Protein AF-A0A934NPE4-F1 (afdb_monomer_lite)

Radius of gyration: 47.54 Å; chains: 1; bounding box: 108×68×129 Å

Structure (mmCIF, N/CA/C/O backbone):
data_AF-A0A934NPE4-F1
#
_entry.id   AF-A0A934NPE4-F1
#
loop_
_atom_site.group_PDB
_atom_site.id
_atom_site.type_symbol
_atom_site.label_atom_id
_atom_site.label_alt_id
_atom_site.label_comp_id
_atom_site.label_asym_id
_atom_site.label_entity_id
_atom_site.label_seq_id
_atom_site.pdbx_PDB_ins_code
_atom_site.Cartn_x
_atom_site.Cartn_y
_atom_site.Cartn_z
_atom_site.occupancy
_atom_site.B_iso_or_equiv
_atom_site.auth_seq_id
_atom_site.auth_comp_id
_atom_site.auth_asym_id
_atom_site.auth_atom_id
_atom_site.pdbx_PDB_model_num
ATOM 1 N N . MET A 1 1 ? -43.315 -27.763 61.625 1.00 60.66 1 MET A N 1
ATOM 2 C CA . MET A 1 1 ? -43.037 -28.531 60.391 1.00 60.66 1 MET A CA 1
ATOM 3 C C . MET A 1 1 ? -44.261 -29.367 60.070 1.00 60.66 1 MET A C 1
ATOM 5 O O . MET A 1 1 ? -44.720 -30.082 60.951 1.00 60.66 1 MET A O 1
ATOM 9 N N . GLY A 1 2 ? -44.844 -29.206 58.880 1.00 76.69 2 GLY A N 1
ATOM 10 C CA . GLY A 1 2 ? -46.052 -29.936 58.488 1.00 76.69 2 GLY A CA 1
ATOM 11 C C . GLY A 1 2 ? -45.744 -31.396 58.151 1.00 76.69 2 GLY A C 1
ATOM 12 O O . GLY A 1 2 ? -44.702 -31.690 57.578 1.00 76.69 2 GLY A O 1
ATOM 13 N N . LEU A 1 3 ? -46.659 -32.312 58.472 1.00 72.25 3 LEU A N 1
ATOM 14 C CA . LEU A 1 3 ? -46.540 -33.753 58.196 1.00 72.25 3 LEU A CA 1
ATOM 15 C C . LEU A 1 3 ? -46.246 -34.065 56.708 1.00 72.25 3 LEU A C 1
ATOM 17 O O . LEU A 1 3 ? -45.558 -35.033 56.394 1.00 72.25 3 LEU A O 1
ATOM 21 N N . PHE A 1 4 ? -46.705 -33.200 55.798 1.00 72.19 4 PHE A N 1
ATOM 22 C CA . PHE A 1 4 ? -46.468 -33.292 54.354 1.00 72.19 4 PHE A CA 1
ATOM 23 C C . PHE A 1 4 ? -45.002 -33.064 53.931 1.00 72.19 4 PHE A C 1
ATOM 25 O O . PHE A 1 4 ? -44.570 -33.651 52.938 1.00 72.19 4 PHE A O 1
ATOM 32 N N . ASP A 1 5 ? -44.215 -32.281 54.681 1.00 73.62 5 ASP A N 1
ATOM 33 C CA . ASP A 1 5 ? -42.782 -32.079 54.392 1.00 73.62 5 ASP A CA 1
ATOM 34 C C . ASP A 1 5 ? -41.980 -33.359 54.646 1.00 73.62 5 ASP A C 1
ATOM 36 O O . ASP A 1 5 ? -41.077 -33.686 53.883 1.00 73.62 5 ASP A O 1
ATOM 40 N N . VAL A 1 6 ? -42.335 -34.121 55.685 1.00 79.56 6 VAL A N 1
ATOM 41 C CA . VAL A 1 6 ? -41.638 -35.366 56.046 1.00 79.56 6 VAL A CA 1
ATOM 42 C C . VAL A 1 6 ? -41.907 -36.464 55.014 1.00 79.56 6 VAL A C 1
ATOM 44 O O . VAL A 1 6 ? -41.001 -37.210 54.653 1.00 79.56 6 VAL A O 1
ATOM 47 N N . ILE A 1 7 ? -43.135 -36.534 54.493 1.00 84.25 7 ILE A N 1
ATOM 48 C CA . ILE A 1 7 ? -43.546 -37.539 53.499 1.00 84.25 7 ILE A CA 1
ATOM 49 C C . ILE A 1 7 ? -42.929 -37.257 52.120 1.00 84.25 7 ILE A C 1
ATOM 51 O O . ILE A 1 7 ? -42.562 -38.185 51.403 1.00 84.25 7 ILE A O 1
ATOM 55 N N . THR A 1 8 ? -42.798 -35.983 51.737 1.00 84.62 8 THR A N 1
ATOM 56 C CA . THR A 1 8 ? -42.277 -35.588 50.413 1.00 84.62 8 THR A CA 1
ATOM 57 C C . THR A 1 8 ? -40.765 -35.385 50.389 1.00 84.62 8 THR A C 1
ATOM 59 O O . THR A 1 8 ? -40.182 -35.281 49.307 1.00 84.62 8 THR A O 1
ATOM 62 N N . PHE A 1 9 ? -40.114 -35.382 51.555 1.00 85.69 9 PHE A N 1
ATOM 63 C CA . PHE A 1 9 ? -38.670 -35.220 51.694 1.00 85.69 9 PHE A CA 1
ATOM 64 C C . PHE A 1 9 ? -37.848 -36.118 50.747 1.00 85.69 9 PHE A C 1
ATOM 66 O O . PHE A 1 9 ? -37.004 -35.575 50.034 1.00 85.69 9 PHE A O 1
ATOM 73 N N . PRO A 1 10 ? -38.107 -37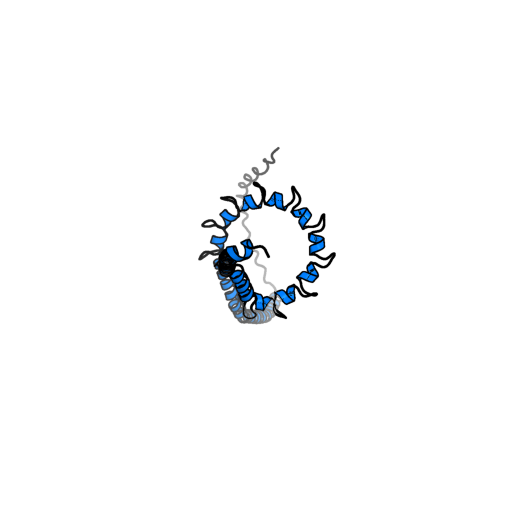.439 50.621 1.00 84.19 10 PRO A N 1
ATOM 74 C CA . PRO A 1 10 ? -37.302 -38.303 49.752 1.00 84.19 10 PRO A CA 1
ATOM 75 C C . PRO A 1 10 ? -37.404 -37.921 48.270 1.00 84.19 10 PRO A C 1
ATOM 77 O O . PRO A 1 10 ? -36.411 -37.929 47.547 1.00 84.19 10 PRO A O 1
ATOM 80 N N . VAL A 1 11 ? -38.602 -37.533 47.821 1.00 85.56 11 VAL A N 1
ATOM 81 C CA . VAL A 1 11 ? -38.862 -37.124 46.433 1.00 85.56 11 VAL A CA 1
ATOM 82 C C . VAL A 1 11 ? -38.183 -35.790 46.128 1.00 85.56 11 VAL A C 1
ATOM 84 O O . VAL A 1 11 ? -37.569 -35.637 45.075 1.00 85.56 11 VAL A O 1
ATOM 87 N N . ARG A 1 12 ? -38.225 -34.835 47.064 1.00 82.94 12 ARG A N 1
ATOM 88 C CA . ARG A 1 12 ? -37.554 -33.534 46.913 1.00 82.94 12 ARG A CA 1
ATOM 89 C C . ARG A 1 12 ? -36.036 -33.681 46.864 1.00 82.94 12 ARG A C 1
ATOM 91 O O . ARG A 1 12 ? -35.399 -33.010 46.060 1.00 82.94 12 ARG A O 1
ATOM 98 N N . VAL A 1 13 ? -35.469 -34.585 47.665 1.00 84.94 13 VAL A N 1
ATOM 99 C CA . VAL A 1 13 ? -34.038 -34.918 47.612 1.00 84.94 13 VAL A CA 1
ATOM 100 C C . VAL A 1 13 ? -33.668 -35.525 46.255 1.00 84.94 13 VAL A C 1
ATOM 102 O O . VAL A 1 13 ? -32.668 -35.122 45.667 1.00 84.94 13 VAL A O 1
ATOM 105 N N . ALA A 1 14 ? -34.483 -36.437 45.719 1.00 80.19 14 ALA A N 1
ATOM 106 C CA . ALA A 1 14 ? -34.233 -37.048 44.413 1.00 80.19 14 ALA A CA 1
ATOM 107 C C . ALA A 1 14 ? -34.294 -36.033 43.255 1.00 80.19 14 ALA A C 1
ATOM 109 O O . ALA A 1 14 ? -33.428 -36.048 42.381 1.00 80.19 14 ALA A O 1
ATOM 110 N N . ILE A 1 15 ? -35.274 -35.124 43.267 1.00 82.50 15 ILE A N 1
ATOM 111 C CA . ILE A 1 15 ? -35.399 -34.057 42.260 1.00 82.50 15 ILE A CA 1
ATOM 112 C C . ILE A 1 15 ? -34.222 -33.083 42.363 1.00 82.50 15 ILE A C 1
ATOM 114 O O . ILE A 1 15 ? -33.576 -32.809 41.355 1.00 82.50 15 ILE A O 1
ATOM 118 N N . ALA A 1 16 ? -33.880 -32.639 43.575 1.00 77.62 16 ALA A N 1
ATOM 119 C CA . ALA A 1 16 ? -32.739 -31.753 43.797 1.00 77.62 16 ALA A CA 1
ATOM 120 C C . ALA A 1 16 ? -31.417 -32.385 43.322 1.00 77.62 16 ALA A C 1
ATOM 122 O O . ALA A 1 16 ? -30.574 -31.708 42.737 1.00 77.62 16 ALA A O 1
ATOM 123 N N . PHE A 1 17 ? -31.246 -33.696 43.521 1.00 82.44 17 PHE A N 1
ATOM 124 C CA . PHE A 1 17 ? -30.087 -34.435 43.023 1.00 82.44 17 PHE A CA 1
ATOM 125 C C . PHE A 1 17 ? -30.064 -34.536 41.487 1.00 82.44 17 PHE A C 1
ATOM 127 O O . PHE A 1 17 ? -29.009 -34.366 40.870 1.00 82.44 17 PHE A O 1
ATOM 134 N N . GLY A 1 18 ? -31.216 -34.777 40.854 1.00 82.38 18 GLY A N 1
ATOM 135 C CA . GLY A 1 18 ? -31.346 -34.803 39.394 1.00 82.38 18 GLY A CA 1
ATOM 136 C C . GLY A 1 18 ? -31.030 -33.449 38.751 1.00 82.38 18 GLY A C 1
ATOM 137 O O . GLY A 1 18 ? -30.252 -33.381 37.799 1.00 82.38 18 GLY A O 1
ATOM 138 N N . GLU A 1 19 ? -31.558 -32.364 39.317 1.00 79.88 19 GLU A N 1
ATOM 139 C CA . GLU A 1 19 ? -31.280 -30.994 38.871 1.00 79.88 19 GLU A CA 1
ATOM 140 C C . GLU A 1 19 ? -29.799 -30.628 39.041 1.00 79.88 19 GLU A C 1
ATOM 142 O O . GLU A 1 19 ? -29.187 -30.075 38.123 1.00 79.88 19 GLU A O 1
ATOM 147 N N . ALA A 1 20 ? -29.188 -31.013 40.166 1.00 80.31 20 ALA A N 1
ATOM 148 C CA . ALA A 1 20 ? -27.759 -30.818 40.394 1.00 80.31 20 ALA A CA 1
ATOM 149 C C . ALA A 1 20 ? -26.899 -31.580 39.369 1.00 80.31 20 ALA A C 1
ATOM 151 O O . ALA A 1 20 ? -25.933 -31.032 38.836 1.00 80.31 20 ALA A O 1
ATOM 152 N N . SER A 1 21 ? -27.275 -32.817 39.035 1.00 79.88 21 SER A N 1
ATOM 153 C CA . SER A 1 21 ? -26.541 -33.660 38.080 1.00 79.88 21 SER A CA 1
ATOM 154 C C . SER A 1 21 ? -26.566 -33.083 36.660 1.00 79.88 21 SER A C 1
ATOM 156 O O . SER A 1 21 ? -25.543 -33.062 35.976 1.00 79.88 21 SER A O 1
ATOM 158 N N . ILE A 1 22 ? -27.715 -32.554 36.228 1.00 84.44 22 ILE A N 1
ATOM 159 C CA . ILE A 1 22 ? -27.864 -31.896 34.920 1.00 84.44 22 ILE A CA 1
ATOM 160 C C . ILE A 1 22 ? -27.055 -30.596 34.869 1.00 84.44 22 ILE A C 1
ATOM 162 O O . ILE A 1 22 ? -26.430 -30.298 33.851 1.00 84.44 22 ILE A O 1
ATOM 166 N N . GLY A 1 23 ? -27.036 -29.832 35.965 1.00 82.44 23 GLY A N 1
ATOM 167 C CA . GLY A 1 23 ? -26.203 -28.637 36.082 1.00 82.44 23 GLY A CA 1
ATOM 168 C C . GLY A 1 23 ? -24.718 -28.947 35.878 1.00 82.44 23 GLY A C 1
ATOM 169 O O . GLY A 1 23 ? -24.054 -28.273 35.095 1.00 82.44 23 GLY A O 1
ATOM 170 N N . VAL A 1 24 ? -24.216 -30.015 36.504 1.00 84.25 24 VAL A N 1
ATOM 171 C CA . VAL A 1 24 ? -22.823 -30.467 36.338 1.00 84.25 24 VAL A CA 1
ATOM 172 C C . VAL A 1 24 ? -22.550 -30.984 34.924 1.00 84.25 24 VAL A C 1
ATOM 174 O O . VAL A 1 24 ? -21.507 -30.668 34.356 1.00 84.25 24 VAL A O 1
ATOM 177 N N . ALA A 1 25 ? -23.487 -31.712 34.314 1.00 83.50 25 ALA A N 1
ATOM 178 C CA . ALA A 1 25 ? -23.338 -32.188 32.939 1.00 83.50 25 ALA A CA 1
ATOM 179 C C . ALA A 1 25 ? -23.197 -31.028 31.938 1.00 83.50 25 ALA A C 1
ATOM 181 O O . ALA A 1 25 ? -22.295 -31.043 31.107 1.00 83.50 25 ALA A O 1
ATOM 182 N N . LYS A 1 26 ? -24.014 -29.975 32.082 1.00 84.25 26 LYS A N 1
ATOM 183 C CA . LYS A 1 26 ? -23.935 -28.765 31.242 1.00 84.25 26 LYS A CA 1
ATOM 184 C C . LYS A 1 26 ? -22.634 -27.984 31.417 1.00 84.25 26 LYS A C 1
ATOM 186 O O . LYS A 1 26 ? -22.217 -27.273 30.509 1.00 84.25 26 LYS A O 1
ATOM 191 N N . LEU A 1 27 ? -21.994 -28.088 32.581 1.00 85.06 27 LEU A N 1
ATOM 192 C CA . LEU A 1 27 ? -20.710 -27.437 32.830 1.00 85.06 27 LEU A CA 1
ATOM 193 C C . LEU A 1 27 ? -19.571 -28.099 32.037 1.00 85.06 27 LEU A C 1
ATOM 195 O O . LEU A 1 27 ? -18.688 -27.386 31.565 1.00 85.06 27 LEU A O 1
ATOM 199 N N . VAL A 1 28 ? -19.596 -29.430 31.891 1.00 84.00 28 VAL A N 1
ATOM 200 C CA . VAL A 1 28 ? -18.528 -30.251 31.272 1.00 84.00 28 VAL A CA 1
ATOM 201 C C . VAL A 1 28 ? -18.823 -30.608 29.804 1.00 84.00 28 VAL A C 1
ATOM 203 O O . VAL A 1 28 ? -17.977 -31.189 29.126 1.00 84.00 28 VAL A O 1
ATOM 206 N N . ASP A 1 29 ? -20.005 -30.246 29.308 1.00 87.31 29 ASP A N 1
ATOM 207 C CA . ASP A 1 29 ? -20.412 -30.381 27.907 1.00 87.31 29 ASP A CA 1
ATOM 208 C C . ASP A 1 29 ? -19.326 -29.821 26.951 1.00 87.31 29 ASP A C 1
ATOM 210 O O . ASP A 1 29 ? -18.649 -28.848 27.305 1.00 87.31 29 ASP A O 1
ATOM 214 N N . PRO A 1 30 ? -19.107 -30.406 25.759 1.00 81.44 30 PRO A N 1
ATOM 215 C CA . PRO A 1 30 ? -18.281 -29.831 24.695 1.00 81.44 30 PRO A CA 1
ATOM 216 C C . PRO A 1 30 ? -18.416 -28.314 24.487 1.00 81.44 30 PRO A C 1
ATOM 218 O O . PRO A 1 30 ? -17.394 -27.640 24.339 1.00 81.44 30 PRO A O 1
ATOM 221 N N . ASP A 1 31 ? -19.639 -27.782 24.554 1.00 83.88 31 ASP A N 1
ATOM 222 C CA . ASP A 1 31 ? -19.935 -26.342 24.444 1.00 83.88 31 ASP A CA 1
ATOM 223 C C . ASP A 1 31 ? -20.124 -25.661 25.815 1.00 83.88 31 ASP A C 1
ATOM 225 O O . ASP A 1 31 ? -20.548 -24.509 25.927 1.00 83.88 31 ASP A O 1
ATOM 229 N N . GLY A 1 32 ? -19.815 -26.387 26.886 1.00 87.69 32 GLY A N 1
ATOM 230 C CA . GLY A 1 32 ? -19.970 -25.966 28.265 1.00 87.69 32 GLY A CA 1
ATOM 231 C C . GLY A 1 32 ? -18.945 -24.904 28.685 1.00 87.69 32 GLY A C 1
ATOM 232 O O . GLY A 1 32 ? -17.810 -24.852 28.190 1.00 87.69 32 GLY A O 1
ATOM 233 N N . PRO A 1 33 ? -19.297 -24.058 29.668 1.00 86.75 33 PRO A N 1
ATOM 234 C CA . PRO A 1 33 ? -18.458 -22.945 30.103 1.00 86.75 33 PRO A CA 1
ATOM 235 C C . PRO A 1 33 ? -17.111 -23.384 30.700 1.00 86.75 33 PRO A C 1
ATOM 237 O O . PRO A 1 33 ? -16.149 -22.618 30.628 1.00 86.75 33 PRO A O 1
ATOM 240 N N . LEU A 1 34 ? -16.983 -24.609 31.238 1.00 87.31 34 LEU A N 1
ATOM 241 C CA . LEU A 1 34 ? -15.692 -25.094 31.751 1.00 87.31 34 LEU A CA 1
ATOM 242 C C . LEU A 1 34 ? -14.678 -25.328 30.630 1.00 87.31 34 LEU A C 1
ATOM 244 O O . LEU A 1 34 ? -13.484 -25.092 30.823 1.00 87.31 34 LEU A O 1
ATOM 248 N N . ARG A 1 35 ? -15.128 -25.761 29.447 1.00 86.06 35 ARG A N 1
ATOM 249 C CA . ARG A 1 35 ? -14.242 -25.921 28.291 1.00 86.06 35 ARG A CA 1
ATOM 250 C C . ARG A 1 35 ? -13.793 -24.576 27.747 1.00 86.06 35 ARG A C 1
ATOM 252 O O . ARG A 1 35 ? -12.607 -24.431 27.468 1.00 86.06 35 ARG A O 1
ATOM 259 N N . MET A 1 36 ? -14.691 -23.595 27.651 1.00 84.94 36 MET A N 1
ATOM 260 C CA . MET A 1 36 ? -14.321 -22.231 27.251 1.00 84.94 36 MET A CA 1
ATOM 261 C C . MET A 1 36 ? -13.320 -21.614 28.228 1.00 84.94 36 MET A C 1
ATOM 263 O O . MET A 1 36 ? -12.307 -21.075 27.791 1.00 84.94 36 MET A O 1
ATOM 267 N N . ALA A 1 37 ? -13.541 -21.760 29.537 1.00 86.56 37 ALA A N 1
ATOM 268 C CA . ALA A 1 37 ? -12.606 -21.280 30.551 1.00 86.56 37 ALA A CA 1
ATOM 269 C C . ALA A 1 37 ? -11.227 -21.950 30.423 1.00 86.56 37 ALA A C 1
ATOM 271 O O . ALA A 1 37 ? -10.207 -21.262 30.416 1.00 86.56 37 ALA A O 1
ATOM 272 N N . ASN A 1 38 ? -11.186 -23.274 30.236 1.00 85.81 38 ASN A N 1
ATOM 273 C CA . ASN A 1 38 ? -9.934 -23.995 30.002 1.00 85.81 38 ASN A CA 1
ATOM 274 C C . ASN A 1 38 ? -9.264 -23.581 28.688 1.00 85.81 38 ASN A C 1
ATOM 276 O O . ASN A 1 38 ? -8.051 -23.418 28.647 1.00 85.81 38 ASN A O 1
ATOM 280 N N . GLN A 1 39 ? -10.028 -23.360 27.622 1.00 85.69 39 GLN A N 1
ATOM 281 C CA . GLN A 1 39 ? -9.493 -22.953 26.328 1.00 85.69 39 GLN A CA 1
ATOM 282 C C . GLN A 1 39 ? -8.893 -21.545 26.380 1.00 85.69 39 GLN A C 1
ATOM 284 O O . GLN A 1 39 ? -7.761 -21.357 25.936 1.00 85.69 39 GLN A O 1
ATOM 289 N N . VAL A 1 40 ? -9.589 -20.583 26.989 1.00 86.19 40 VAL A N 1
ATOM 290 C CA . VAL A 1 40 ? -9.041 -19.242 27.236 1.00 86.19 40 VAL A CA 1
ATOM 291 C C . VAL A 1 40 ? -7.785 -19.347 28.097 1.00 86.19 40 VAL A C 1
ATOM 293 O O . VAL A 1 40 ? -6.757 -18.802 27.712 1.00 86.19 40 VAL A O 1
ATOM 296 N N . SER A 1 41 ? -7.821 -20.133 29.179 1.00 86.56 41 SER A N 1
ATOM 297 C CA . SER A 1 41 ? -6.659 -20.349 30.046 1.00 86.56 41 SER A CA 1
ATOM 298 C C . SER A 1 41 ? -5.468 -20.945 29.299 1.00 86.56 41 SER A C 1
ATOM 300 O O . SER A 1 41 ? -4.336 -20.553 29.572 1.00 86.56 41 SER A O 1
ATOM 302 N N . THR A 1 42 ? -5.696 -21.882 28.371 1.00 86.00 42 THR A N 1
ATOM 303 C CA . THR A 1 42 ? -4.615 -22.421 27.540 1.00 86.00 42 THR A CA 1
ATOM 304 C C . THR A 1 42 ? -4.074 -21.348 26.612 1.00 86.00 42 THR A C 1
ATOM 306 O O . THR A 1 42 ? -2.875 -21.144 26.591 1.00 86.00 42 THR A O 1
ATOM 309 N N . MET A 1 43 ? -4.920 -20.586 25.917 1.00 85.62 43 MET A N 1
ATOM 310 C CA . MET A 1 43 ? -4.479 -19.537 24.994 1.00 85.62 43 MET A CA 1
ATOM 311 C C . MET A 1 43 ? -3.689 -18.425 25.695 1.00 85.62 43 MET A C 1
ATOM 313 O O . MET A 1 43 ? -2.702 -17.939 25.147 1.00 85.62 43 MET A O 1
ATOM 317 N N . THR A 1 44 ? -4.078 -18.053 26.915 1.00 87.31 44 THR A N 1
ATOM 318 C CA . THR A 1 44 ? -3.390 -17.038 27.725 1.00 87.31 44 THR A CA 1
ATOM 319 C C . THR A 1 44 ? -2.221 -17.593 28.543 1.00 87.31 44 THR A C 1
ATOM 321 O O . THR A 1 44 ? -1.594 -16.835 29.282 1.00 87.31 44 THR A O 1
ATOM 324 N N . ALA A 1 45 ? -1.917 -18.892 28.452 1.00 88.00 45 ALA A N 1
ATOM 325 C CA . ALA A 1 45 ? -0.779 -19.481 29.150 1.00 88.00 45 ALA A CA 1
ATOM 326 C C . ALA A 1 45 ? 0.542 -18.857 28.668 1.00 88.00 45 ALA A C 1
ATOM 328 O O . ALA A 1 45 ? 0.695 -18.527 27.492 1.00 88.00 45 ALA A O 1
ATOM 329 N N . ALA A 1 46 ? 1.505 -18.685 29.577 1.00 81.94 46 ALA A N 1
ATOM 330 C CA . ALA A 1 46 ? 2.730 -17.911 29.338 1.00 81.94 46 ALA A CA 1
ATOM 331 C C . ALA A 1 46 ? 3.622 -18.455 28.202 1.00 81.94 46 ALA A C 1
ATOM 333 O O . ALA A 1 46 ? 4.445 -17.730 27.647 1.00 81.94 46 ALA A O 1
ATOM 334 N N . ASP A 1 47 ? 3.480 -19.730 27.856 1.00 84.44 47 ASP A N 1
ATOM 335 C CA . ASP A 1 47 ? 4.190 -20.410 26.775 1.00 84.44 47 ASP A CA 1
ATOM 336 C C . ASP A 1 47 ? 3.496 -20.270 25.408 1.00 84.44 47 ASP A C 1
ATOM 338 O O . ASP A 1 47 ? 4.145 -20.446 24.368 1.00 84.44 47 ASP A O 1
ATOM 342 N N . GLN A 1 48 ? 2.218 -19.892 25.395 1.00 91.06 48 GLN A N 1
ATOM 343 C CA . GLN A 1 48 ? 1.411 -19.716 24.192 1.00 91.06 48 GLN A CA 1
ATOM 344 C C . GLN A 1 48 ? 1.593 -18.325 23.565 1.00 91.06 48 GLN A C 1
ATOM 346 O O . GLN A 1 48 ? 2.038 -17.390 24.235 1.00 91.06 48 GLN A O 1
ATOM 351 N N . PRO A 1 49 ? 1.265 -18.144 22.269 1.00 87.12 49 PRO A N 1
ATOM 352 C CA . PRO A 1 49 ? 1.496 -16.882 21.565 1.00 87.12 49 PRO A CA 1
ATOM 353 C C . PRO A 1 49 ? 0.827 -15.672 22.226 1.00 87.12 49 PRO A C 1
ATOM 355 O O . PRO A 1 49 ? 1.462 -14.627 22.351 1.00 87.12 49 PRO A O 1
ATOM 358 N N . LEU A 1 50 ? -0.422 -15.815 22.688 1.00 88.69 50 LEU A N 1
ATOM 359 C CA . LEU A 1 50 ? -1.135 -14.728 23.366 1.00 88.69 50 LEU A CA 1
ATOM 360 C C . LEU A 1 50 ? -0.542 -14.451 24.750 1.00 88.69 50 LEU A C 1
ATOM 362 O O . LEU A 1 50 ? -0.284 -13.292 25.060 1.00 88.69 50 LEU A O 1
ATOM 366 N N . GLY A 1 51 ? -0.231 -15.481 25.542 1.00 88.88 51 GLY A N 1
ATOM 367 C CA . GLY A 1 51 ? 0.439 -15.282 26.830 1.00 88.88 51 GLY A CA 1
ATOM 368 C C . GLY A 1 51 ? 1.815 -14.625 26.696 1.00 88.88 51 GLY A C 1
ATOM 369 O O . GLY A 1 51 ? 2.112 -13.700 27.441 1.00 88.88 51 GLY A O 1
ATOM 370 N N . LYS A 1 52 ? 2.621 -14.994 25.691 1.00 90.25 52 LYS A N 1
ATOM 371 C CA . LYS A 1 52 ? 3.899 -14.321 25.377 1.00 90.25 52 LYS A CA 1
ATOM 372 C C . LYS A 1 52 ? 3.714 -12.882 24.909 1.00 90.25 52 LYS A C 1
ATOM 374 O O . LYS A 1 52 ? 4.532 -12.022 25.219 1.00 90.25 52 LYS A O 1
ATOM 379 N N . ALA A 1 53 ? 2.663 -12.617 24.138 1.00 91.12 53 ALA A N 1
ATOM 380 C CA . ALA A 1 53 ? 2.364 -11.278 23.656 1.00 91.12 53 ALA A CA 1
ATOM 381 C C . ALA A 1 53 ? 1.907 -10.347 24.792 1.00 91.12 53 ALA A C 1
ATOM 383 O O . ALA A 1 53 ? 2.264 -9.170 24.769 1.00 91.12 53 ALA A O 1
ATOM 384 N N . MET A 1 54 ? 1.159 -10.873 25.766 1.00 89.00 54 MET A N 1
ATOM 385 C CA . MET A 1 54 ? 0.662 -10.153 26.946 1.00 89.00 54 MET A CA 1
ATOM 386 C C . MET A 1 54 ? 1.643 -10.134 28.126 1.00 89.00 54 MET A C 1
ATOM 388 O O . MET A 1 54 ? 1.461 -9.343 29.044 1.00 89.00 54 MET A O 1
ATOM 392 N N . ALA A 1 55 ? 2.651 -11.009 28.135 1.00 90.00 55 ALA A N 1
ATOM 393 C CA . ALA A 1 55 ? 3.680 -11.023 29.167 1.00 90.00 55 ALA A CA 1
ATOM 394 C C . ALA A 1 55 ? 4.424 -9.673 29.228 1.00 90.00 55 ALA A C 1
ATOM 396 O O . ALA A 1 55 ? 4.514 -8.992 28.204 1.00 90.00 55 ALA A O 1
ATOM 397 N N . PRO A 1 56 ? 5.014 -9.303 30.381 1.00 89.75 56 PRO A N 1
ATOM 398 C CA . PRO A 1 56 ? 5.800 -8.078 30.507 1.00 89.75 56 PRO A CA 1
ATOM 399 C C . PRO A 1 56 ? 6.903 -7.982 29.444 1.00 89.75 56 PRO A C 1
ATOM 401 O O . PRO A 1 56 ? 7.697 -8.908 29.271 1.00 89.75 56 PRO A O 1
ATOM 404 N N . GLY A 1 57 ? 6.944 -6.869 28.712 1.00 85.81 57 GLY A N 1
ATOM 405 C CA . GLY A 1 57 ? 7.839 -6.659 27.568 1.00 85.81 57 GLY A CA 1
ATOM 406 C C . GLY A 1 57 ? 7.385 -7.327 26.260 1.00 85.81 57 GLY A C 1
ATOM 407 O O . GLY A 1 57 ? 8.050 -7.185 25.227 1.00 85.81 57 GLY A O 1
ATOM 408 N N . GLY A 1 58 ? 6.251 -8.027 26.273 1.00 90.69 58 GLY A N 1
ATOM 409 C CA . GLY A 1 58 ? 5.590 -8.603 25.109 1.00 90.69 58 GLY A CA 1
ATOM 410 C C . GLY A 1 58 ? 5.107 -7.543 24.115 1.00 90.69 58 GLY A C 1
ATOM 411 O O . GLY A 1 58 ? 5.215 -6.334 24.327 1.00 90.69 58 GLY A O 1
ATOM 412 N N . VAL A 1 59 ? 4.617 -7.979 22.953 1.00 92.00 59 VAL A N 1
ATOM 413 C CA . VAL A 1 59 ? 4.143 -7.043 21.916 1.00 92.00 59 VAL A CA 1
ATOM 414 C C . VAL A 1 59 ? 2.858 -6.323 22.327 1.00 92.00 59 VAL A C 1
ATOM 416 O O . VAL A 1 59 ? 2.760 -5.122 22.105 1.00 92.00 59 VAL A O 1
ATOM 419 N N . LEU A 1 60 ? 1.907 -7.016 22.961 1.00 90.56 60 LEU A N 1
ATOM 420 C CA . LEU A 1 60 ? 0.665 -6.403 23.439 1.00 90.56 60 LEU A CA 1
ATOM 421 C C . LEU A 1 60 ? 0.932 -5.528 24.660 1.00 90.56 60 LEU A C 1
ATOM 423 O O . LEU A 1 60 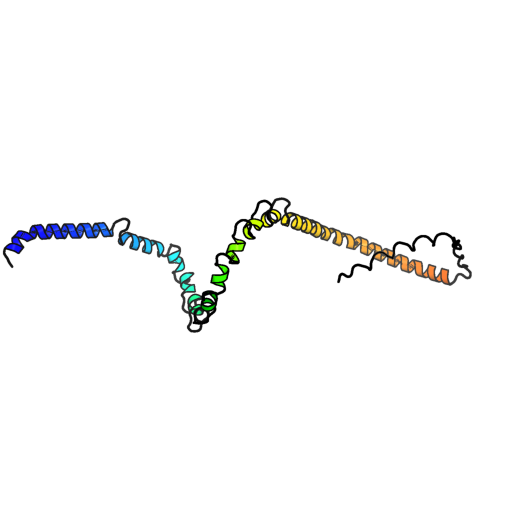? 0.424 -4.414 24.703 1.00 90.56 60 LEU A O 1
ATOM 427 N N . ASP A 1 61 ? 1.784 -5.983 25.582 1.00 90.88 61 ASP A N 1
ATOM 428 C CA . ASP A 1 61 ? 2.203 -5.197 26.750 1.00 90.88 61 ASP A CA 1
ATOM 429 C C . ASP A 1 61 ? 2.829 -3.857 26.330 1.00 90.88 61 ASP A C 1
ATOM 431 O O . ASP A 1 61 ? 2.403 -2.800 26.779 1.00 90.88 61 ASP A O 1
ATOM 435 N N . ARG A 1 62 ? 3.743 -3.856 25.349 1.00 89.50 62 ARG A N 1
ATOM 436 C CA . ARG A 1 62 ? 4.347 -2.614 24.827 1.00 89.50 62 ARG A CA 1
ATOM 437 C C . ARG A 1 62 ? 3.391 -1.736 24.022 1.00 89.50 62 ARG A C 1
ATOM 439 O O . ARG A 1 62 ? 3.553 -0.518 24.010 1.00 89.50 62 ARG A O 1
ATOM 446 N N . LEU A 1 63 ? 2.436 -2.325 23.303 1.00 92.19 63 LEU A N 1
ATOM 447 C CA . LEU A 1 63 ? 1.446 -1.559 22.540 1.00 92.19 63 LEU A CA 1
ATOM 448 C C . LEU A 1 63 ? 0.451 -0.847 23.460 1.00 92.19 63 LEU A C 1
ATOM 450 O O . LEU A 1 63 ? 0.084 0.290 23.162 1.00 92.19 63 LEU A O 1
ATOM 454 N N . LEU A 1 64 ? 0.043 -1.521 24.540 1.00 90.38 64 LEU A N 1
ATOM 455 C CA . LEU A 1 64 ? -0.952 -1.066 25.515 1.00 90.38 64 LEU A CA 1
ATOM 456 C C . LEU A 1 64 ? -0.349 -0.347 26.729 1.00 90.38 64 LEU A C 1
ATOM 458 O O . LEU A 1 64 ? -1.106 0.208 27.522 1.00 90.38 64 LEU A O 1
ATOM 462 N N . ALA A 1 65 ? 0.977 -0.347 26.881 1.00 90.06 65 ALA A N 1
ATOM 463 C CA . ALA A 1 65 ? 1.674 0.440 27.892 1.00 90.06 65 ALA A CA 1
ATOM 464 C C . ALA A 1 65 ? 1.273 1.924 27.823 1.00 90.06 65 ALA A C 1
ATOM 466 O O . ALA A 1 65 ? 0.872 2.418 26.768 1.00 90.06 65 ALA A O 1
ATOM 467 N N . GLU A 1 66 ? 1.441 2.651 28.930 1.00 84.50 66 GLU A N 1
ATOM 468 C CA . GLU A 1 66 ? 1.079 4.076 29.030 1.00 84.50 66 GLU A CA 1
ATOM 469 C C . GLU A 1 66 ? 1.790 4.950 27.979 1.00 84.50 66 GLU A C 1
ATOM 471 O O . GLU A 1 66 ? 1.178 5.845 27.403 1.00 84.50 66 GLU A O 1
ATOM 476 N N . ASP A 1 67 ? 3.042 4.621 27.642 1.00 83.88 67 ASP A N 1
ATOM 477 C CA . ASP A 1 67 ? 3.814 5.261 26.562 1.00 83.88 67 ASP A CA 1
ATOM 478 C C . ASP A 1 67 ? 3.743 4.497 25.221 1.00 83.88 67 ASP A C 1
ATOM 480 O O . ASP A 1 67 ? 4.446 4.809 24.251 1.00 83.88 67 ASP A O 1
ATOM 484 N N . GLY A 1 68 ? 2.904 3.464 25.161 1.00 87.88 68 GLY A N 1
ATOM 485 C CA . GLY A 1 68 ? 2.708 2.599 24.008 1.00 87.88 68 GLY A CA 1
ATOM 486 C C . GLY A 1 68 ? 2.063 3.320 22.828 1.00 87.88 68 GLY A C 1
ATOM 487 O O . GLY A 1 68 ? 1.459 4.389 22.946 1.00 87.88 68 GLY A O 1
ATOM 488 N N . ILE A 1 69 ? 2.176 2.722 21.641 1.00 89.75 69 ILE A N 1
ATOM 489 C CA . ILE A 1 69 ? 1.634 3.312 20.407 1.00 89.75 69 ILE A CA 1
ATOM 490 C C . ILE A 1 69 ? 0.120 3.525 20.533 1.00 89.75 69 ILE A C 1
ATOM 492 O O . ILE A 1 69 ? -0.374 4.575 20.129 1.00 89.75 69 ILE A O 1
ATOM 496 N N . VAL A 1 70 ? -0.610 2.576 21.128 1.00 89.88 70 VAL A N 1
ATOM 497 C CA . VAL A 1 70 ? -2.069 2.681 21.282 1.00 89.88 70 VAL A CA 1
ATOM 498 C C . VAL A 1 70 ? -2.430 3.828 22.221 1.00 89.88 70 VAL A C 1
ATOM 500 O O . VAL A 1 70 ? -3.301 4.627 21.878 1.00 89.88 70 VAL A O 1
ATOM 503 N N . ALA A 1 71 ? -1.733 3.963 23.351 1.00 86.19 71 ALA A N 1
ATOM 504 C CA . ALA A 1 71 ? -1.962 5.042 24.308 1.00 86.19 71 ALA A CA 1
ATOM 505 C C . ALA A 1 71 ? -1.666 6.422 23.698 1.00 86.19 71 ALA A C 1
ATOM 507 O O . ALA A 1 71 ? -2.496 7.326 23.788 1.00 86.19 71 ALA A O 1
ATOM 508 N N . ARG A 1 72 ? -0.549 6.570 22.972 1.00 86.38 72 ARG A N 1
ATOM 509 C CA . ARG A 1 72 ? -0.184 7.819 22.275 1.00 86.38 72 ARG A CA 1
ATOM 510 C C . ARG A 1 72 ? -1.161 8.196 21.163 1.00 86.38 72 ARG A C 1
ATOM 512 O O . ARG A 1 72 ? -1.429 9.374 20.939 1.00 86.38 72 ARG A O 1
ATOM 519 N N . LEU A 1 73 ? -1.672 7.203 20.441 1.00 89.81 73 LEU A N 1
ATOM 520 C CA . LEU A 1 73 ? -2.656 7.411 19.384 1.00 89.81 73 LEU A CA 1
ATOM 521 C C . LEU A 1 73 ? -4.040 7.769 19.945 1.00 89.81 73 LEU A C 1
ATOM 523 O O . LEU A 1 73 ? -4.731 8.585 19.337 1.00 89.81 73 LEU A O 1
ATOM 527 N N . SER A 1 74 ? -4.399 7.192 21.096 1.00 87.44 74 SER A N 1
ATOM 528 C CA . SER A 1 74 ? -5.700 7.344 21.773 1.00 87.44 74 SER A CA 1
ATOM 529 C C . SER A 1 74 ? -5.703 8.417 22.867 1.00 87.44 74 SER A C 1
ATOM 531 O O . SER A 1 74 ? -6.677 8.547 23.603 1.00 87.44 74 SER A O 1
ATOM 533 N N . THR A 1 75 ? -4.612 9.173 23.013 1.00 89.62 75 THR A N 1
ATOM 534 C CA . THR A 1 75 ? -4.550 10.310 23.939 1.00 89.62 75 THR A CA 1
ATOM 535 C C . THR A 1 75 ? -5.616 11.340 23.537 1.00 89.62 75 THR A C 1
ATOM 537 O O . THR A 1 75 ? -5.808 11.540 22.335 1.00 89.62 75 THR A O 1
ATOM 540 N N . PRO A 1 76 ? -6.295 12.018 24.483 1.00 85.94 76 PRO A N 1
ATOM 541 C CA . PRO A 1 76 ? -7.244 13.084 24.157 1.00 85.94 76 PRO A CA 1
ATOM 542 C C . PRO A 1 76 ? -6.616 14.164 23.262 1.00 85.94 76 PRO A C 1
ATOM 544 O O . PRO A 1 76 ? -5.509 14.631 23.533 1.00 85.94 76 PRO A O 1
ATOM 547 N N . GLY A 1 77 ? -7.294 14.536 22.173 1.00 83.25 77 GLY A N 1
ATOM 548 C CA . GLY A 1 77 ? -6.758 15.421 21.128 1.00 83.25 77 GLY A CA 1
ATOM 549 C C . GLY A 1 77 ? -5.648 14.798 20.265 1.00 83.25 77 GLY A C 1
ATOM 550 O O . GLY A 1 77 ? -4.998 15.485 19.471 1.00 83.25 77 GLY A O 1
ATOM 551 N N . GLY A 1 78 ? -5.400 13.498 20.423 1.00 87.62 78 GLY A N 1
ATOM 552 C CA . GLY A 1 78 ? -4.408 12.732 19.687 1.00 87.62 78 GLY A CA 1
ATOM 553 C C . GLY A 1 78 ? -4.796 12.492 18.224 1.00 87.62 78 GLY A C 1
ATOM 554 O O . GLY A 1 78 ? -5.823 12.966 17.734 1.00 87.62 78 GLY A O 1
ATOM 555 N N . PRO A 1 79 ? -3.957 11.771 17.464 1.00 90.00 79 PRO A N 1
ATOM 556 C CA . PRO A 1 79 ? -4.235 11.466 16.067 1.00 90.00 79 PRO A CA 1
ATOM 557 C C . PRO A 1 79 ? -5.555 10.716 15.861 1.00 90.00 79 PRO A C 1
ATOM 559 O O . PRO A 1 79 ? -6.308 11.117 14.982 1.00 90.00 79 PRO A O 1
ATOM 562 N N . LEU A 1 80 ? -5.857 9.679 16.659 1.00 89.81 80 LEU A N 1
ATOM 563 C CA . LEU A 1 80 ? -7.113 8.933 16.499 1.00 89.81 80 LEU A CA 1
ATOM 564 C C . LEU A 1 80 ? -8.323 9.795 16.835 1.00 89.81 80 LEU A C 1
ATOM 566 O O . LEU A 1 80 ? -9.295 9.765 16.088 1.00 89.81 80 LEU A O 1
ATOM 570 N N . ASP A 1 81 ? -8.228 10.601 17.892 1.00 88.44 81 ASP A N 1
ATOM 571 C CA . ASP A 1 81 ? -9.301 11.505 18.304 1.00 88.44 81 ASP A CA 1
ATOM 572 C C . ASP A 1 81 ? -9.628 12.502 17.180 1.00 88.44 81 ASP A C 1
ATOM 574 O O . ASP A 1 81 ? -10.761 12.572 16.731 1.00 88.44 81 ASP A O 1
ATOM 578 N N . ARG A 1 82 ? -8.618 13.144 16.572 1.00 87.44 82 ARG A N 1
ATOM 579 C CA . ARG A 1 82 ? -8.809 14.046 15.412 1.00 87.44 82 ARG A CA 1
ATOM 580 C C . ARG A 1 82 ? -9.277 13.348 14.132 1.00 87.44 82 ARG A C 1
ATOM 582 O O . ARG A 1 82 ? -9.850 13.973 13.243 1.00 87.44 82 ARG A O 1
ATOM 589 N N . LEU A 1 83 ? -8.970 12.063 13.974 1.00 91.50 83 LEU A N 1
ATOM 590 C CA . LEU A 1 83 ? -9.463 11.269 12.848 1.00 91.50 83 LEU A CA 1
ATOM 591 C C . LEU A 1 83 ? -10.953 10.949 13.014 1.00 91.50 83 LEU A C 1
ATOM 593 O O . LEU A 1 83 ? -11.670 10.970 12.013 1.00 91.50 83 LEU A O 1
ATOM 597 N N . MET A 1 84 ? -11.377 10.657 14.248 1.00 89.38 84 MET A N 1
ATOM 598 C CA . MET A 1 84 ? -12.730 10.231 14.618 1.00 89.38 84 MET A CA 1
ATOM 599 C C . MET A 1 84 ? -13.648 11.376 15.070 1.00 89.38 84 MET A C 1
ATOM 601 O O . MET A 1 84 ? -14.851 11.155 15.191 1.00 89.38 84 MET A O 1
ATOM 605 N N . GLU A 1 85 ? -13.120 12.577 15.323 1.00 91.06 85 GLU A N 1
ATOM 606 C CA . GLU A 1 85 ? -13.933 13.735 15.696 1.00 91.06 85 GLU A CA 1
ATOM 607 C C . GLU A 1 85 ? -14.943 14.083 14.587 1.00 91.06 85 GLU A C 1
ATOM 609 O O . GLU A 1 85 ? -14.695 13.800 13.409 1.00 91.06 85 GLU A O 1
ATOM 614 N N . PRO A 1 86 ? -16.069 14.736 14.922 1.00 87.88 86 PRO A N 1
ATOM 615 C CA . PRO A 1 86 ? -17.001 15.245 13.919 1.00 87.88 86 PRO A CA 1
ATOM 616 C C . PRO A 1 86 ? -16.303 16.188 12.928 1.00 87.88 86 PRO A C 1
ATOM 618 O O . PRO A 1 86 ? -15.660 17.157 13.329 1.00 87.88 86 PRO A O 1
ATOM 621 N N . GLY A 1 87 ? -16.424 1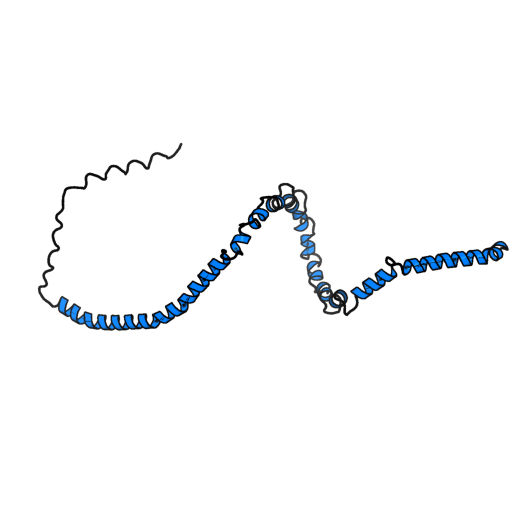5.920 11.625 1.00 85.69 87 GLY A N 1
ATOM 622 C CA . GLY A 1 87 ? -15.682 16.622 10.568 1.00 85.69 87 GLY A CA 1
ATOM 623 C C . GLY A 1 87 ? -14.240 16.133 10.349 1.00 85.69 87 GLY A C 1
ATOM 624 O O . GLY A 1 87 ? -13.547 16.618 9.443 1.00 85.69 87 GLY A O 1
ATOM 625 N N . GLY A 1 88 ? -13.797 15.145 11.127 1.00 90.12 88 GLY A N 1
ATOM 626 C CA . GLY A 1 88 ? -12.514 14.468 11.005 1.00 90.12 88 GLY A CA 1
ATOM 627 C C . GLY A 1 88 ? -12.342 13.739 9.671 1.00 90.12 88 GLY A C 1
ATOM 628 O O . GLY A 1 88 ? -13.219 13.706 8.803 1.00 90.12 88 GLY A O 1
ATOM 629 N N . ALA A 1 89 ? -11.158 13.169 9.455 1.00 91.56 89 ALA A N 1
ATOM 630 C CA . ALA A 1 89 ? -10.864 12.472 8.202 1.00 91.56 89 ALA A CA 1
ATOM 631 C C . ALA A 1 89 ? -11.740 11.225 8.005 1.00 91.56 89 ALA A C 1
ATOM 633 O O . ALA A 1 89 ? -12.171 10.985 6.879 1.00 91.56 89 ALA A O 1
ATOM 634 N N . VAL A 1 90 ? -12.027 10.468 9.073 1.00 91.81 90 VAL A N 1
ATOM 635 C CA . VAL A 1 90 ? -12.925 9.306 8.992 1.00 91.81 90 VAL A CA 1
ATOM 636 C C . VAL A 1 90 ? -14.323 9.780 8.629 1.00 91.81 90 VAL A C 1
ATOM 638 O O . VAL A 1 90 ? -14.838 9.352 7.604 1.00 91.81 90 VAL A O 1
ATOM 641 N N . ASP A 1 91 ? -14.866 10.735 9.387 1.00 90.50 91 ASP A N 1
ATOM 642 C CA . ASP A 1 91 ? -16.216 11.265 9.178 1.00 90.50 91 ASP A CA 1
ATOM 643 C C . ASP A 1 91 ? -16.414 11.793 7.748 1.00 90.50 91 ASP A C 1
ATOM 645 O O . ASP A 1 91 ? -17.355 11.407 7.066 1.00 90.50 91 ASP A O 1
ATOM 649 N N . ARG A 1 92 ? -15.463 12.570 7.208 1.00 90.00 92 ARG A N 1
ATOM 650 C CA . ARG A 1 92 ? -15.536 13.067 5.818 1.00 90.00 92 ARG A CA 1
ATOM 651 C C . ARG A 1 92 ? -15.439 11.973 4.758 1.00 90.00 92 ARG A C 1
ATOM 653 O O . ARG A 1 92 ? -16.019 12.117 3.683 1.00 90.00 92 ARG A O 1
ATOM 660 N N . VAL A 1 93 ? -14.664 10.920 5.014 1.00 93.25 93 VAL A N 1
ATOM 661 C CA . VAL A 1 93 ? -14.504 9.805 4.071 1.00 93.25 93 VAL A CA 1
ATOM 662 C C . VAL A 1 93 ? -15.743 8.911 4.075 1.00 93.25 93 VAL A C 1
ATOM 664 O O . VAL A 1 93 ? -16.152 8.466 3.003 1.00 93.25 93 VAL A O 1
ATOM 667 N N . THR A 1 94 ? -16.342 8.688 5.248 1.00 91.44 94 THR A N 1
ATOM 668 C CA . THR A 1 94 ? -17.522 7.835 5.453 1.00 91.44 94 THR A CA 1
ATOM 669 C C . THR A 1 94 ? -18.854 8.576 5.364 1.00 91.44 94 THR A C 1
ATOM 671 O O . THR A 1 94 ? -19.900 7.937 5.436 1.00 91.44 94 THR A O 1
ATOM 674 N N . ALA A 1 95 ? -18.840 9.904 5.241 1.00 91.75 95 ALA A N 1
ATOM 675 C CA . ALA A 1 95 ? -20.046 10.705 5.085 1.00 91.75 95 ALA A CA 1
ATOM 676 C C . ALA A 1 95 ? -20.849 10.268 3.844 1.00 91.75 95 ALA A C 1
ATOM 678 O O . ALA A 1 95 ? -20.249 9.849 2.849 1.00 91.75 95 ALA A O 1
ATOM 679 N N . PRO A 1 96 ? -22.185 10.427 3.858 1.00 89.38 96 PRO A N 1
ATOM 680 C CA . PRO A 1 96 ? -23.020 10.167 2.689 1.00 89.38 96 PRO A CA 1
ATOM 681 C C . PRO A 1 96 ? -22.569 10.973 1.463 1.00 89.38 96 PRO A C 1
ATOM 683 O O . PRO A 1 96 ? -22.334 12.181 1.550 1.00 89.38 96 PRO A O 1
ATOM 686 N N . GLY A 1 97 ? -22.434 10.309 0.316 1.00 86.69 97 GLY A N 1
ATOM 687 C CA . GLY A 1 97 ? -21.870 10.867 -0.918 1.00 86.69 97 GLY A CA 1
ATOM 688 C C . GLY A 1 97 ? -20.354 11.103 -0.869 1.00 86.69 97 GLY A C 1
ATOM 689 O O . GLY A 1 97 ? -19.786 11.721 -1.778 1.00 86.69 97 GLY A O 1
ATOM 690 N N . GLY A 1 98 ? -19.691 10.636 0.190 1.00 90.94 98 GLY A N 1
ATOM 691 C CA . GLY A 1 98 ? -18.266 10.800 0.425 1.00 90.94 98 GLY A CA 1
ATOM 692 C C . GLY A 1 98 ? -17.389 9.968 -0.518 1.00 90.94 98 GLY A C 1
ATOM 693 O O . GLY A 1 98 ? -17.873 9.148 -1.303 1.00 90.94 98 GLY A O 1
ATOM 694 N N . PRO A 1 99 ? -16.060 10.162 -0.458 1.00 92.75 99 PRO A N 1
ATOM 695 C CA . PRO A 1 99 ? -15.106 9.426 -1.283 1.00 92.75 99 PRO A CA 1
ATOM 696 C C . PRO A 1 99 ? -15.230 7.905 -1.165 1.00 92.75 99 PRO A C 1
ATOM 698 O O . PRO A 1 99 ? -15.088 7.223 -2.176 1.00 92.75 99 PRO A O 1
ATOM 701 N N . LEU A 1 100 ? -15.501 7.378 0.037 1.00 92.50 100 LEU A N 1
ATOM 702 C CA . LEU A 1 100 ? -15.630 5.935 0.241 1.00 92.50 100 LEU A CA 1
ATOM 703 C C . LEU A 1 100 ? -16.861 5.380 -0.474 1.00 92.50 100 LEU A C 1
ATOM 705 O O . LEU A 1 100 ? -16.752 4.395 -1.195 1.00 92.50 100 LEU A O 1
ATOM 709 N N . GLU A 1 101 ? -18.009 6.042 -0.334 1.00 90.25 101 GLU A N 1
ATOM 710 C CA . GLU A 1 101 ? -19.244 5.627 -1.000 1.00 90.25 101 GLU A CA 1
ATOM 711 C C . GLU A 1 101 ? -19.115 5.719 -2.525 1.00 90.25 101 GLU A C 1
ATOM 713 O O . GLU A 1 101 ? -19.476 4.787 -3.228 1.00 90.25 101 GLU A O 1
ATOM 718 N N . ARG A 1 102 ? -18.489 6.779 -3.053 1.00 90.31 102 ARG A N 1
ATOM 719 C CA . ARG A 1 102 ? -18.216 6.918 -4.498 1.00 90.31 102 ARG A CA 1
ATOM 720 C C . ARG A 1 102 ? -17.209 5.900 -5.033 1.00 90.31 102 ARG A C 1
ATOM 722 O O . ARG A 1 102 ? -17.188 5.616 -6.228 1.00 90.31 102 ARG A O 1
ATOM 729 N N . LEU A 1 103 ? -16.309 5.416 -4.183 1.00 93.38 103 LEU A N 1
ATOM 730 C CA . LEU A 1 103 ? -15.350 4.384 -4.558 1.00 93.38 103 LEU A CA 1
ATOM 731 C C . LEU A 1 103 ? -16.023 3.008 -4.621 1.00 93.38 103 LEU A C 1
ATOM 733 O O . LEU A 1 103 ? -15.706 2.245 -5.532 1.00 93.38 103 LEU A O 1
ATOM 737 N N . LEU A 1 104 ? -16.927 2.736 -3.674 1.00 91.19 104 LEU A N 1
ATOM 738 C CA . LEU A 1 104 ? -17.632 1.463 -3.482 1.00 91.19 104 LEU A CA 1
ATOM 739 C C . LEU A 1 104 ? -18.983 1.365 -4.208 1.00 91.19 104 LEU A C 1
ATOM 741 O O . LEU A 1 104 ? -19.578 0.295 -4.206 1.00 91.19 104 LEU A O 1
ATOM 745 N N . SER A 1 105 ? -19.487 2.456 -4.784 1.00 91.50 105 SER A N 1
ATOM 746 C CA . SER A 1 105 ? -20.730 2.458 -5.560 1.00 91.50 105 SER A CA 1
ATOM 747 C C . SER A 1 105 ? -20.644 1.531 -6.775 1.00 91.50 105 SER A C 1
ATOM 749 O O . SER A 1 105 ? -19.547 1.283 -7.270 1.00 91.50 105 SER A O 1
ATOM 751 N N . ASP A 1 106 ? -21.794 1.134 -7.322 1.00 84.69 106 ASP A N 1
ATOM 752 C CA . ASP A 1 106 ? -21.893 0.215 -8.470 1.00 84.69 106 ASP A CA 1
ATOM 753 C C . ASP A 1 106 ? -21.170 0.713 -9.745 1.00 84.69 106 ASP A C 1
ATOM 755 O O . ASP A 1 106 ? -20.717 -0.085 -10.553 1.00 84.69 106 ASP A O 1
ATOM 759 N N . ASP A 1 107 ? -20.973 2.028 -9.904 1.00 84.25 107 ASP A N 1
ATOM 760 C CA . ASP A 1 107 ? -20.157 2.630 -10.983 1.00 84.25 107 ASP A CA 1
ATOM 761 C C . ASP A 1 107 ? -18.816 3.205 -10.472 1.00 84.25 107 ASP A C 1
ATOM 763 O O . ASP A 1 107 ? -18.135 4.023 -11.112 1.00 84.25 107 ASP A O 1
ATOM 767 N N . GLY A 1 108 ? -18.436 2.803 -9.262 1.00 89.56 108 GLY A N 1
ATOM 768 C CA . GLY A 1 108 ? -17.276 3.289 -8.537 1.00 89.56 108 GLY A CA 1
ATOM 769 C C . GLY A 1 108 ? -15.962 2.935 -9.224 1.00 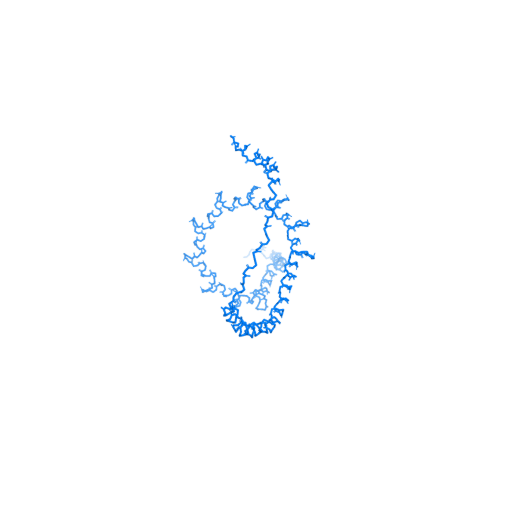89.56 108 GLY A C 1
ATOM 770 O O . GLY A 1 108 ? -15.870 2.068 -10.094 1.00 89.56 108 GLY A O 1
ATOM 771 N N . ALA A 1 109 ? -14.891 3.636 -8.845 1.00 90.69 109 ALA A N 1
ATOM 772 C CA . ALA A 1 109 ? -13.571 3.320 -9.389 1.00 90.69 109 ALA A CA 1
ATOM 773 C C . ALA A 1 109 ? -13.111 1.907 -8.998 1.00 90.69 109 ALA A C 1
ATOM 775 O O . ALA A 1 109 ? -12.420 1.275 -9.793 1.00 90.69 109 ALA A O 1
ATOM 776 N N . LEU A 1 110 ? -13.513 1.405 -7.823 1.00 92.44 110 LEU A N 1
ATOM 777 C CA . LEU A 1 110 ? -13.173 0.049 -7.406 1.00 92.44 110 LEU A CA 1
ATOM 778 C C . LEU A 1 110 ? -13.900 -0.988 -8.264 1.00 92.44 110 LEU A C 1
ATOM 780 O O . LEU A 1 110 ? -13.249 -1.894 -8.778 1.00 92.44 110 LEU A O 1
ATOM 784 N N . GLU A 1 111 ? -15.202 -0.802 -8.490 1.00 91.44 111 GLU A N 1
ATOM 785 C CA . GLU A 1 111 ? -15.986 -1.703 -9.335 1.00 91.44 111 GLU A CA 1
ATOM 786 C C . GLU A 1 111 ? -15.430 -1.736 -10.762 1.00 91.44 111 GLU A C 1
ATOM 788 O O . GLU A 1 111 ? -15.158 -2.804 -11.284 1.00 91.44 111 GLU A O 1
ATOM 793 N N . ARG A 1 112 ? -15.095 -0.590 -11.371 1.00 89.25 112 ARG A N 1
ATOM 794 C CA . ARG A 1 112 ? -14.484 -0.560 -12.719 1.00 89.25 112 ARG A CA 1
ATOM 795 C C . ARG A 1 112 ? -13.127 -1.262 -12.813 1.00 89.25 112 ARG A C 1
ATOM 797 O O . ARG A 1 112 ? -12.763 -1.759 -13.878 1.00 89.25 112 ARG A O 1
ATOM 804 N N . VAL A 1 113 ? -12.347 -1.261 -11.733 1.00 92.88 113 VAL A N 1
ATOM 805 C CA . VAL A 1 113 ? -11.054 -1.958 -11.688 1.00 92.88 113 VAL A CA 1
ATOM 806 C C . VAL A 1 113 ? -11.255 -3.467 -11.555 1.00 92.88 113 VAL A C 1
ATOM 808 O O . VAL A 1 113 ? -10.524 -4.214 -12.206 1.00 92.88 113 VAL A O 1
ATOM 811 N N . LEU A 1 114 ? -12.224 -3.894 -10.741 1.00 91.56 114 LEU A N 1
ATOM 812 C CA . LEU A 1 114 ? -12.522 -5.299 -10.444 1.00 91.56 114 LEU A CA 1
ATOM 813 C C . LEU A 1 114 ? -13.483 -5.959 -11.442 1.00 91.56 114 LEU A C 1
ATOM 815 O O . LEU A 1 114 ? -13.550 -7.186 -11.499 1.00 91.56 114 LEU A O 1
ATOM 819 N N . ALA A 1 115 ? -14.218 -5.165 -12.216 1.00 90.50 115 ALA A N 1
ATOM 820 C CA . ALA A 1 115 ? -15.165 -5.639 -13.207 1.00 90.50 115 ALA A CA 1
ATOM 821 C C . ALA A 1 115 ? -14.476 -6.548 -14.226 1.00 90.50 115 ALA A C 1
ATOM 823 O O . ALA A 1 115 ? -13.290 -6.410 -14.536 1.00 90.50 115 ALA A O 1
ATOM 824 N N . LYS A 1 116 ? -15.254 -7.465 -14.801 1.00 87.25 116 LYS A N 1
ATOM 825 C CA . LYS A 1 116 ? -14.777 -8.359 -15.855 1.00 87.25 116 LYS A CA 1
ATOM 826 C C . LYS A 1 116 ? -14.323 -7.553 -17.076 1.00 87.25 116 LYS A C 1
ATOM 828 O O . LYS A 1 116 ? -15.071 -6.717 -17.579 1.00 87.25 116 LYS A O 1
ATOM 833 N N . GLY A 1 117 ? -13.110 -7.814 -17.557 1.00 85.50 117 GLY A N 1
ATOM 834 C CA . GLY A 1 117 ? -12.441 -7.018 -18.589 1.00 85.50 117 GLY A CA 1
ATOM 835 C C . GLY A 1 117 ? -11.951 -5.645 -18.110 1.00 85.50 117 GLY A C 1
ATOM 836 O O . GLY A 1 117 ? -11.508 -4.841 -18.932 1.00 85.50 117 GLY A O 1
ATOM 837 N N . GLY A 1 118 ? -12.036 -5.362 -16.809 1.00 89.25 118 GLY A N 1
ATOM 838 C CA . GLY A 1 118 ? -11.529 -4.153 -16.170 1.00 89.25 118 GLY A CA 1
ATOM 839 C C . GLY A 1 118 ? -10.005 -4.136 -16.066 1.00 89.25 118 GLY A C 1
ATOM 840 O O . GLY A 1 118 ? -9.309 -5.022 -16.559 1.00 89.25 118 GLY A O 1
ATOM 841 N N . VAL A 1 119 ? -9.467 -3.105 -15.411 1.00 92.19 119 VAL A N 1
ATOM 842 C CA . VAL A 1 119 ? -8.010 -2.886 -15.341 1.00 92.19 119 VAL A CA 1
ATOM 843 C C . VAL A 1 119 ? -7.297 -4.065 -14.682 1.00 92.19 119 VAL A C 1
ATOM 845 O O . VAL A 1 119 ? -6.275 -4.515 -15.192 1.00 92.19 119 VAL A O 1
ATOM 848 N N . LEU A 1 120 ? -7.825 -4.583 -13.568 1.00 92.56 120 LEU A N 1
ATOM 849 C CA . LEU A 1 120 ? -7.181 -5.693 -12.870 1.00 92.56 120 LEU A CA 1
ATOM 850 C C . LEU A 1 120 ? -7.217 -6.974 -13.710 1.00 92.56 120 LEU A C 1
ATOM 852 O O . LEU A 1 120 ? -6.214 -7.678 -13.786 1.00 92.56 120 LEU A O 1
ATOM 856 N N . ASP A 1 121 ? -8.338 -7.229 -14.385 1.00 90.56 121 ASP A N 1
ATOM 857 C CA . ASP A 1 121 ? -8.508 -8.389 -15.263 1.00 90.56 121 ASP A CA 1
ATOM 858 C C . ASP A 1 121 ? -7.543 -8.317 -16.460 1.00 90.56 121 ASP A C 1
ATOM 860 O O . ASP A 1 121 ? -6.871 -9.289 -16.768 1.00 90.56 121 ASP A O 1
ATOM 864 N N . GLN A 1 122 ? -7.359 -7.142 -17.074 1.00 89.69 122 GLN A N 1
ATOM 865 C CA . GLN A 1 122 ? -6.390 -6.941 -18.165 1.00 89.69 122 GLN A CA 1
ATOM 866 C C . GLN A 1 122 ? -4.930 -7.093 -17.717 1.00 89.69 122 GLN A C 1
ATOM 868 O O . GLN A 1 122 ? -4.092 -7.587 -18.471 1.00 89.69 122 GLN A O 1
ATOM 873 N N . LEU A 1 123 ? -4.606 -6.658 -16.497 1.00 92.56 123 LEU A N 1
ATOM 874 C CA . LEU A 1 123 ? -3.261 -6.810 -15.942 1.00 92.56 123 LEU A CA 1
ATOM 875 C C . LEU A 1 123 ? -2.923 -8.274 -15.644 1.00 92.56 123 LEU A C 1
ATOM 877 O O . LEU A 1 123 ? -1.767 -8.663 -15.819 1.00 92.56 123 LEU A O 1
ATOM 881 N N . LEU A 1 124 ? -3.917 -9.049 -15.197 1.00 91.19 124 LEU A N 1
ATOM 882 C CA . LEU A 1 124 ? -3.791 -10.455 -14.800 1.00 91.19 124 LEU A CA 1
ATOM 883 C C . LEU A 1 124 ? -4.160 -11.457 -15.906 1.00 91.19 124 LEU A C 1
ATOM 885 O O . LEU A 1 124 ? -3.978 -12.656 -15.708 1.00 91.19 124 LEU A O 1
ATOM 889 N N . ALA A 1 125 ? -4.680 -10.992 -17.042 1.00 90.31 125 ALA A N 1
ATOM 890 C CA . ALA A 1 125 ? -5.049 -11.834 -18.172 1.00 90.31 125 ALA A CA 1
ATOM 891 C C . ALA A 1 125 ? -3.858 -12.651 -18.696 1.00 90.31 125 ALA A C 1
ATOM 893 O O . ALA A 1 125 ? -2.690 -12.310 -18.490 1.00 90.31 125 ALA A O 1
ATOM 894 N N . GLU A 1 126 ? -4.153 -13.708 -19.453 1.00 82.00 126 GLU A N 1
ATOM 895 C CA . GLU A 1 126 ? -3.129 -14.393 -20.239 1.00 82.00 126 GLU A CA 1
ATOM 896 C C . GLU A 1 126 ? -2.524 -13.402 -21.247 1.00 82.00 126 GLU A C 1
ATOM 898 O O . GLU A 1 126 ? -3.243 -12.759 -22.008 1.00 82.00 126 GLU A O 1
ATOM 903 N N . GLN A 1 127 ? -1.196 -13.252 -21.213 1.00 81.62 127 GLN A N 1
ATOM 904 C CA . GLN A 1 127 ? -0.440 -12.185 -21.894 1.00 81.62 127 GLN A CA 1
ATOM 905 C C . GLN A 1 127 ? -0.720 -10.756 -21.386 1.00 81.62 127 GLN A C 1
ATOM 907 O O . GLN A 1 127 ? -0.365 -9.784 -22.054 1.00 81.62 127 GLN A O 1
ATOM 912 N N . GLY A 1 128 ? -1.317 -10.603 -20.204 1.00 87.69 128 GLY A N 1
ATOM 913 C CA . GLY A 1 128 ? -1.435 -9.326 -19.506 1.00 87.69 128 GLY A CA 1
ATOM 914 C C . GLY A 1 128 ? -0.069 -8.757 -19.122 1.00 87.69 128 GLY A C 1
ATOM 915 O O . GLY A 1 128 ? 0.947 -9.456 -19.140 1.00 87.69 128 GLY A O 1
ATOM 916 N N . LEU A 1 129 ? -0.025 -7.472 -18.757 1.00 89.19 129 LEU A N 1
ATOM 917 C CA . LEU A 1 129 ? 1.243 -6.789 -18.469 1.00 89.19 129 LEU A CA 1
ATOM 918 C C . LEU A 1 129 ? 2.043 -7.498 -17.372 1.00 89.19 129 LEU A C 1
ATOM 920 O O . LEU A 1 129 ? 3.247 -7.671 -17.521 1.00 89.19 129 LEU A O 1
ATOM 924 N N . ILE A 1 130 ? 1.393 -7.951 -16.295 1.00 92.69 130 ILE A N 1
ATOM 925 C CA . ILE A 1 130 ? 2.098 -8.632 -15.199 1.00 92.69 130 ILE A CA 1
ATOM 926 C C . ILE A 1 130 ? 2.729 -9.933 -15.700 1.00 92.69 130 ILE A C 1
ATOM 928 O O . ILE A 1 130 ? 3.885 -10.208 -15.384 1.00 92.69 130 ILE A O 1
ATOM 932 N N . GLN A 1 131 ? 2.009 -10.684 -16.536 1.00 90.19 131 GLN A N 1
ATOM 933 C CA . GLN A 1 131 ? 2.536 -11.902 -17.136 1.00 90.19 131 GLN A CA 1
ATOM 934 C C . GLN A 1 131 ? 3.720 -11.592 -18.059 1.00 90.19 131 GLN A C 1
ATOM 936 O O . GLN A 1 131 ? 4.774 -12.181 -17.880 1.00 90.19 131 GLN A O 1
ATOM 941 N N . GLN A 1 132 ? 3.617 -10.603 -18.951 1.00 90.81 132 GLN A N 1
ATOM 942 C CA . GLN A 1 132 ? 4.720 -10.205 -19.843 1.00 90.81 132 GLN A CA 1
ATOM 943 C C . GLN A 1 132 ? 5.968 -9.705 -19.099 1.00 90.81 132 GLN A C 1
ATOM 945 O O . GLN A 1 132 ? 7.090 -9.772 -19.610 1.00 90.81 132 GLN A O 1
ATOM 950 N N . LEU A 1 133 ? 5.786 -9.139 -17.904 1.00 92.44 133 LEU A N 1
ATOM 951 C CA . LEU A 1 133 ? 6.897 -8.705 -17.065 1.00 92.44 133 LEU A CA 1
ATOM 952 C C . LEU A 1 133 ? 7.651 -9.895 -16.460 1.00 92.44 133 LEU A C 1
ATOM 954 O O . LEU A 1 133 ? 8.879 -9.835 -16.403 1.00 92.44 133 LEU A O 1
ATOM 958 N N . VAL A 1 134 ? 6.922 -10.914 -15.993 1.00 91.62 134 VAL A N 1
ATOM 959 C CA . VAL A 1 134 ? 7.442 -12.002 -15.143 1.00 91.62 134 VAL A CA 1
ATOM 960 C C . VAL A 1 134 ? 7.659 -13.317 -15.904 1.00 91.62 134 VAL A C 1
ATOM 962 O O . VAL A 1 134 ? 8.367 -14.184 -15.405 1.00 91.62 134 VAL A O 1
ATOM 965 N N . GLU A 1 135 ? 7.077 -13.482 -17.091 1.00 92.81 135 GLU A N 1
ATOM 966 C CA . GLU A 1 135 ? 7.263 -14.670 -17.929 1.00 92.81 135 GLU A CA 1
ATOM 967 C C . GLU A 1 135 ? 8.715 -14.859 -18.384 1.00 92.81 135 GLU A C 1
ATOM 969 O O . GLU A 1 135 ? 9.494 -13.904 -18.451 1.00 92.81 135 GLU A O 1
ATOM 974 N N . ASP A 1 136 ? 9.053 -16.098 -18.741 1.00 88.44 136 ASP A N 1
ATOM 975 C CA . ASP A 1 136 ? 10.363 -16.453 -19.285 1.00 88.44 136 ASP A CA 1
ATOM 976 C C . ASP A 1 136 ? 10.617 -15.701 -20.603 1.00 88.44 136 ASP A C 1
ATOM 978 O O . ASP A 1 136 ? 9.799 -15.706 -21.527 1.00 88.44 136 ASP A O 1
ATOM 982 N N . GLY A 1 137 ? 11.761 -15.027 -20.697 1.00 87.31 137 GLY A N 1
ATOM 983 C CA . GLY A 1 137 ? 12.093 -14.101 -21.780 1.00 87.31 137 GLY A CA 1
ATOM 984 C C . GLY A 1 137 ? 11.322 -12.775 -21.728 1.00 87.31 137 GLY A C 1
ATOM 985 O O . GLY A 1 137 ? 11.366 -11.998 -22.693 1.00 87.31 137 GLY A O 1
ATOM 986 N N . GLY A 1 138 ? 10.615 -12.513 -20.627 1.00 90.88 138 GLY A N 1
ATOM 987 C CA . GLY A 1 138 ? 9.794 -11.336 -20.383 1.00 90.88 138 GLY A CA 1
ATOM 988 C C . GLY A 1 138 ? 10.592 -10.044 -20.216 1.00 90.88 138 GLY A C 1
ATOM 989 O O . GLY A 1 138 ? 11.808 -9.968 -20.414 1.00 90.88 138 GLY A O 1
ATOM 990 N N . ILE A 1 139 ? 9.895 -8.961 -19.874 1.00 93.50 139 ILE A N 1
ATOM 991 C CA . ILE A 1 139 ? 10.504 -7.623 -19.813 1.00 93.50 139 ILE A CA 1
ATOM 992 C C . ILE A 1 139 ? 11.604 -7.554 -18.747 1.00 93.50 139 ILE A C 1
ATOM 994 O O . ILE A 1 139 ? 12.658 -6.971 -19.011 1.00 93.50 139 ILE A O 1
ATOM 998 N N . ILE A 1 140 ? 11.392 -8.150 -17.570 1.00 95.12 140 ILE A N 1
ATOM 999 C CA . ILE A 1 140 ? 12.376 -8.104 -16.481 1.00 95.12 140 ILE A CA 1
ATOM 1000 C C . ILE A 1 140 ? 13.660 -8.841 -16.872 1.00 95.12 140 ILE A C 1
ATOM 1002 O O . ILE A 1 140 ? 14.754 -8.323 -16.638 1.00 95.12 140 ILE A O 1
ATOM 1006 N N . GLU A 1 141 ? 13.545 -10.005 -17.510 1.00 94.00 141 GLU A N 1
ATOM 1007 C CA . GLU A 1 141 ? 14.704 -10.774 -17.970 1.00 94.00 141 GLU A CA 1
ATOM 1008 C C . GLU A 1 141 ? 15.474 -10.006 -19.049 1.00 94.00 141 GLU A C 1
ATOM 1010 O O . GLU A 1 141 ? 16.677 -9.803 -18.916 1.00 94.00 141 GLU A O 1
ATOM 1015 N N . ARG A 1 142 ? 14.782 -9.418 -20.036 1.00 94.00 142 ARG A N 1
ATOM 1016 C CA . ARG A 1 142 ? 15.421 -8.584 -21.073 1.00 94.00 142 ARG A CA 1
ATOM 1017 C C . ARG A 1 142 ? 16.168 -7.377 -20.503 1.00 94.00 142 ARG A C 1
ATOM 1019 O O . ARG A 1 142 ? 17.240 -7.014 -20.999 1.00 94.00 142 ARG A O 1
ATOM 1026 N N . VAL A 1 143 ? 15.604 -6.727 -19.484 1.00 96.06 143 VAL A N 1
ATOM 1027 C CA . VAL A 1 143 ? 16.270 -5.614 -18.793 1.00 96.06 143 VAL A CA 1
ATOM 1028 C C . VAL A 1 143 ? 17.487 -6.122 -18.026 1.00 96.06 143 VAL A C 1
ATOM 1030 O O . VAL A 1 143 ? 18.556 -5.525 -18.132 1.00 96.06 143 VAL A O 1
ATOM 1033 N N . THR A 1 144 ? 17.360 -7.239 -17.313 1.00 95.31 144 THR A N 1
ATOM 1034 C CA . THR A 1 144 ? 18.463 -7.850 -16.557 1.00 95.31 144 THR A CA 1
ATOM 1035 C C . THR A 1 144 ? 19.615 -8.257 -17.479 1.00 95.31 144 THR A C 1
ATOM 1037 O O . THR A 1 144 ? 20.756 -7.870 -17.230 1.00 95.31 144 THR A O 1
ATOM 1040 N N . ASP A 1 145 ? 19.322 -8.901 -18.608 1.00 95.50 145 ASP A N 1
ATOM 1041 C CA . ASP A 1 145 ? 20.301 -9.252 -19.642 1.00 95.50 145 ASP A CA 1
ATOM 1042 C C . ASP A 1 145 ? 21.010 -8.021 -20.207 1.00 95.50 145 ASP A C 1
ATOM 1044 O O . ASP A 1 145 ? 22.223 -8.015 -20.436 1.00 95.50 145 ASP A O 1
ATOM 1048 N N . SER A 1 146 ? 20.252 -6.951 -20.455 1.00 95.75 146 SER A N 1
ATOM 1049 C CA . SER A 1 146 ? 20.809 -5.692 -20.951 1.00 95.75 146 SER A CA 1
ATOM 1050 C C . SER A 1 146 ? 21.763 -5.075 -19.931 1.00 95.75 146 SER A C 1
ATOM 1052 O O . SER A 1 146 ? 22.843 -4.612 -20.300 1.00 95.75 146 SER A O 1
ATOM 1054 N N . LEU A 1 147 ? 21.407 -5.114 -18.646 1.00 94.81 147 LEU A N 1
ATOM 1055 C CA . LEU A 1 147 ? 22.270 -4.656 -17.561 1.00 94.81 147 LEU A CA 1
ATOM 1056 C C . LEU A 1 147 ? 23.531 -5.517 -17.439 1.00 94.81 147 LEU A C 1
ATOM 1058 O O . LEU A 1 147 ? 24.612 -4.961 -17.259 1.00 94.81 147 LEU A O 1
ATOM 1062 N N . GLU A 1 148 ? 23.439 -6.838 -17.611 1.00 94.88 148 GLU A N 1
ATOM 1063 C CA . GLU A 1 148 ? 24.616 -7.715 -17.608 1.00 94.88 148 GLU A CA 1
ATOM 1064 C C . GLU A 1 148 ? 25.563 -7.389 -18.775 1.00 94.88 148 GLU A C 1
ATOM 1066 O O . GLU A 1 148 ? 26.783 -7.285 -18.604 1.00 94.88 148 GLU A O 1
ATOM 1071 N N . ARG A 1 149 ? 25.010 -7.151 -19.970 1.00 93.06 149 ARG A N 1
ATOM 1072 C CA . ARG A 1 149 ? 25.789 -6.728 -21.145 1.00 93.06 149 ARG A CA 1
ATOM 1073 C C . ARG A 1 149 ? 26.488 -5.395 -20.908 1.00 93.06 149 ARG A C 1
ATOM 1075 O O . ARG A 1 149 ? 27.655 -5.261 -21.265 1.00 93.06 149 ARG A O 1
ATOM 1082 N N . ILE A 1 150 ? 25.804 -4.432 -20.293 1.00 94.69 150 ILE A N 1
ATOM 1083 C CA . ILE A 1 150 ? 26.393 -3.138 -19.930 1.00 94.69 150 ILE A CA 1
ATOM 1084 C C . ILE A 1 150 ? 27.483 -3.324 -18.868 1.00 94.69 150 ILE A C 1
ATOM 1086 O O . ILE A 1 150 ? 28.569 -2.768 -19.010 1.00 94.69 150 ILE A O 1
ATOM 1090 N N . ALA A 1 151 ? 27.256 -4.152 -17.847 1.00 91.19 151 ALA A N 1
ATOM 1091 C CA . ALA A 1 151 ? 28.256 -4.448 -16.821 1.00 91.19 151 ALA A CA 1
ATOM 1092 C C . ALA A 1 151 ? 29.532 -5.074 -17.417 1.00 91.19 151 ALA A C 1
ATOM 1094 O O . ALA A 1 151 ? 30.642 -4.782 -16.966 1.00 91.19 151 ALA A O 1
ATOM 1095 N N . ARG A 1 152 ? 29.401 -5.854 -18.498 1.00 90.25 152 ARG A N 1
ATOM 1096 C CA . ARG A 1 152 ? 30.528 -6.429 -19.251 1.00 90.25 152 ARG A CA 1
ATOM 1097 C C . ARG A 1 152 ? 31.384 -5.387 -19.985 1.00 90.25 152 ARG A C 1
ATOM 1099 O O . ARG A 1 152 ? 32.514 -5.692 -20.357 1.00 90.25 152 ARG A O 1
ATOM 1106 N N . ILE A 1 153 ? 30.890 -4.162 -20.176 1.00 92.06 153 ILE A N 1
ATOM 1107 C CA . ILE A 1 153 ? 31.651 -3.068 -20.798 1.00 92.06 153 ILE A CA 1
ATOM 1108 C C . ILE A 1 153 ? 32.694 -2.490 -19.828 1.00 92.06 153 ILE A C 1
ATOM 1110 O O . ILE A 1 153 ? 33.731 -2.014 -20.283 1.00 92.06 153 ILE A O 1
ATOM 1114 N N . GLY A 1 154 ? 32.486 -2.579 -18.509 1.00 86.50 154 GLY A N 1
ATOM 1115 C CA . GLY A 1 154 ? 33.421 -2.047 -17.505 1.00 86.50 154 GLY A CA 1
ATOM 1116 C C . GLY A 1 154 ? 34.880 -2.492 -17.723 1.00 86.50 154 GLY A C 1
ATOM 1117 O O . GLY A 1 154 ? 35.743 -1.636 -17.919 1.00 86.50 154 GLY A O 1
ATOM 1118 N N . PRO A 1 155 ? 35.159 -3.807 -17.809 1.00 87.50 155 PRO A N 1
ATOM 1119 C CA . PRO A 1 155 ? 36.500 -4.318 -18.105 1.00 87.50 155 PRO A CA 1
ATOM 1120 C C . PRO A 1 155 ? 37.041 -3.908 -19.483 1.00 87.50 155 PRO A C 1
ATOM 1122 O O . PRO A 1 155 ? 38.247 -3.741 -19.655 1.00 87.50 155 PRO A O 1
ATOM 1125 N N . VAL A 1 156 ? 36.165 -3.731 -20.480 1.00 86.50 156 VAL A N 1
ATOM 1126 C CA . VAL A 1 156 ? 36.566 -3.260 -21.817 1.00 86.50 156 VAL A CA 1
ATOM 1127 C C . VAL A 1 156 ? 37.066 -1.821 -21.730 1.00 86.50 156 VAL A C 1
ATOM 1129 O O . VAL A 1 156 ? 38.132 -1.523 -22.259 1.00 86.50 156 VAL A O 1
ATOM 1132 N N . ILE A 1 157 ? 36.357 -0.950 -21.011 1.00 86.19 157 ILE A N 1
ATOM 1133 C CA . ILE A 1 157 ? 36.780 0.437 -20.778 1.00 86.19 157 ILE A CA 1
ATOM 1134 C C . ILE A 1 157 ? 38.107 0.478 -20.011 1.00 86.19 157 ILE A C 1
ATOM 1136 O O . ILE A 1 157 ? 38.997 1.237 -20.385 1.00 86.19 157 ILE A O 1
ATOM 1140 N N . GLU A 1 158 ? 38.285 -0.374 -19.001 1.00 85.19 158 GLU A N 1
ATOM 1141 C CA . GLU A 1 158 ? 39.549 -0.468 -18.260 1.00 85.19 158 GLU A CA 1
ATOM 1142 C C . GLU A 1 158 ? 40.710 -0.924 -19.160 1.00 85.19 158 GLU A C 1
ATOM 1144 O O . GLU A 1 158 ? 41.811 -0.377 -19.104 1.00 85.19 158 GLU A O 1
ATOM 1149 N N . SER A 1 159 ? 40.452 -1.863 -20.075 1.00 84.75 159 SER A N 1
ATOM 1150 C CA . SER A 1 159 ? 41.456 -2.323 -21.040 1.00 84.75 159 SER A CA 1
ATOM 1151 C C . SER A 1 159 ? 41.874 -1.252 -22.059 1.00 84.75 159 SER A C 1
ATOM 1153 O O . SER A 1 159 ? 42.968 -1.348 -22.621 1.00 84.75 159 SER A O 1
ATOM 1155 N N . LEU A 1 160 ? 41.048 -0.219 -22.277 1.00 90.69 160 LEU A N 1
ATOM 1156 C CA . LEU A 1 160 ? 41.335 0.889 -23.193 1.00 90.69 160 LEU A CA 1
ATOM 1157 C C . LEU A 1 160 ? 42.280 1.944 -22.598 1.00 90.69 160 LEU A C 1
ATOM 1159 O O . LEU A 1 160 ? 42.874 2.698 -23.367 1.00 90.69 160 LEU A O 1
ATOM 1163 N N . ASP A 1 161 ? 42.510 1.963 -21.280 1.00 90.12 161 ASP A N 1
ATOM 1164 C CA . ASP A 1 161 ? 43.420 2.924 -20.633 1.00 90.12 161 ASP A CA 1
ATOM 1165 C C . ASP A 1 161 ? 44.845 2.859 -21.214 1.00 90.12 161 ASP A C 1
ATOM 1167 O O . ASP A 1 161 ? 45.455 3.881 -21.536 1.00 90.12 161 ASP A O 1
ATOM 1171 N N . ARG A 1 162 ? 45.369 1.646 -21.428 1.00 91.62 162 ARG A N 1
ATOM 1172 C CA . ARG A 1 162 ? 46.728 1.451 -21.956 1.00 91.62 162 ARG A CA 1
ATOM 1173 C C . ARG A 1 162 ? 46.854 1.842 -23.440 1.00 91.62 162 ARG A C 1
ATOM 1175 O O . ARG A 1 162 ? 47.777 2.590 -23.757 1.00 91.62 162 ARG A O 1
ATOM 1182 N N . PRO A 1 163 ? 45.975 1.388 -24.354 1.00 92.12 163 PRO A N 1
ATOM 1183 C CA . PRO A 1 163 ? 45.959 1.866 -25.734 1.00 92.12 163 PRO A CA 1
ATOM 1184 C C . PRO A 1 163 ? 45.812 3.385 -25.858 1.00 92.12 163 PRO A C 1
ATOM 1186 O O . PRO A 1 163 ? 46.514 3.987 -26.664 1.00 92.12 163 PRO A O 1
ATOM 1189 N N . ILE A 1 164 ? 44.947 4.016 -25.053 1.00 90.38 164 ILE A N 1
ATOM 1190 C CA . ILE A 1 164 ? 44.743 5.472 -25.090 1.00 90.38 164 ILE A CA 1
ATOM 1191 C C . ILE A 1 164 ? 46.036 6.206 -24.716 1.00 90.38 164 ILE A C 1
ATOM 1193 O O . ILE A 1 164 ? 46.448 7.110 -25.441 1.00 90.38 164 ILE A O 1
ATOM 1197 N N . LYS A 1 165 ? 46.725 5.775 -23.650 1.00 91.44 165 LYS A N 1
ATOM 1198 C CA . LYS A 1 165 ? 48.032 6.335 -23.262 1.00 91.44 165 LYS A CA 1
ATOM 1199 C C . LYS A 1 165 ? 49.095 6.151 -24.347 1.00 91.44 165 LYS A C 1
ATOM 1201 O O . LYS A 1 165 ? 49.824 7.085 -24.651 1.00 91.44 165 LYS A O 1
ATOM 1206 N N . ALA A 1 166 ? 49.143 4.984 -24.990 1.00 90.44 166 ALA A N 1
ATOM 1207 C CA . ALA A 1 166 ? 50.094 4.728 -26.073 1.00 90.44 166 ALA A CA 1
ATOM 1208 C C . ALA A 1 166 ? 49.847 5.615 -27.312 1.00 90.44 166 ALA A C 1
ATOM 1210 O O . ALA A 1 166 ? 50.794 6.039 -27.982 1.00 90.44 166 ALA A O 1
ATOM 1211 N N . VAL A 1 167 ? 48.581 5.913 -27.625 1.00 93.62 167 VAL A N 1
ATOM 1212 C CA . VAL A 1 167 ? 48.222 6.856 -28.696 1.00 93.62 167 VAL A CA 1
ATOM 1213 C C . VAL A 1 167 ? 48.611 8.285 -28.319 1.00 93.62 167 VAL A C 1
ATOM 1215 O O . VAL A 1 167 ? 49.150 8.991 -29.169 1.00 93.62 167 VAL A O 1
ATOM 1218 N N . ASP A 1 168 ? 48.396 8.696 -27.068 1.00 92.12 168 ASP A N 1
ATOM 1219 C CA . ASP A 1 168 ? 48.806 10.015 -26.567 1.00 92.12 168 ASP A CA 1
ATOM 1220 C C . ASP A 1 168 ? 50.331 10.209 -26.653 1.00 92.12 168 ASP A C 1
ATOM 1222 O O . ASP A 1 168 ? 50.802 11.185 -27.238 1.00 92.12 168 ASP A O 1
ATOM 1226 N N . GLU A 1 169 ? 51.118 9.225 -26.207 1.00 92.38 169 GLU A N 1
ATOM 1227 C CA . GLU A 1 169 ? 52.583 9.228 -26.344 1.00 92.38 169 GLU A CA 1
ATOM 1228 C C . GLU A 1 169 ? 53.022 9.319 -27.815 1.00 92.38 169 GLU A C 1
ATOM 1230 O O . GLU A 1 169 ? 53.902 10.106 -28.175 1.00 92.38 169 GLU A O 1
ATOM 1235 N N . SER A 1 170 ? 52.369 8.560 -28.699 1.00 93.88 170 SER A N 1
ATOM 1236 C CA . SER A 1 170 ? 52.652 8.591 -30.138 1.00 93.88 170 SER A CA 1
ATOM 1237 C C . SER A 1 170 ? 52.315 9.949 -30.766 1.00 93.88 170 SER A C 1
ATOM 1239 O O . SER A 1 170 ? 53.064 10.448 -31.609 1.00 93.88 170 SER A O 1
ATOM 1241 N N . ALA A 1 171 ? 51.210 10.573 -30.352 1.00 89.50 171 ALA A N 1
ATOM 1242 C CA . ALA A 1 171 ? 50.795 11.890 -30.823 1.00 89.50 171 ALA A CA 1
ATOM 1243 C C . ALA A 1 171 ? 51.750 12.996 -30.348 1.00 89.50 171 ALA A C 1
ATOM 1245 O O . ALA A 1 171 ? 52.089 13.885 -31.131 1.00 89.50 171 ALA A O 1
ATOM 1246 N N . GLN A 1 172 ? 52.244 12.917 -29.108 1.00 89.94 172 GLN A N 1
ATOM 1247 C CA . GLN A 1 172 ? 53.253 13.841 -28.581 1.00 89.94 172 GLN A CA 1
ATOM 1248 C C . GLN A 1 172 ? 54.569 13.738 -29.363 1.00 89.94 172 GLN A C 1
ATOM 1250 O O . GLN A 1 172 ? 55.111 14.759 -29.792 1.00 89.94 172 GLN A O 1
ATOM 1255 N N . LEU A 1 173 ? 55.043 12.517 -29.636 1.00 88.62 173 LEU A N 1
ATOM 1256 C CA . LEU A 1 173 ? 56.235 12.291 -30.461 1.00 88.62 173 LEU A CA 1
ATOM 1257 C C . LEU A 1 173 ? 56.064 12.845 -31.881 1.00 88.62 173 LEU A C 1
ATOM 1259 O O . LEU A 1 173 ? 56.975 13.480 -32.419 1.00 88.62 173 LEU A O 1
ATOM 1263 N N . LEU A 1 174 ? 54.885 12.653 -32.479 1.00 87.94 174 LEU A N 1
ATOM 1264 C CA . LEU A 1 174 ? 54.582 13.188 -33.802 1.00 87.94 174 LEU A CA 1
ATOM 1265 C C . LEU A 1 174 ? 54.522 14.722 -33.791 1.00 87.94 174 LEU A C 1
ATOM 1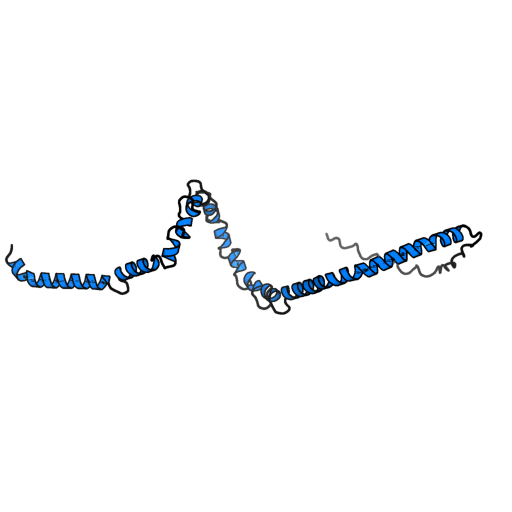267 O O . LEU A 1 174 ? 55.062 15.351 -34.696 1.00 87.94 174 LEU A O 1
ATOM 1271 N N . SER A 1 175 ? 53.932 15.341 -32.765 1.00 86.25 175 SER A N 1
ATOM 1272 C CA . SER A 1 175 ? 53.866 16.804 -32.638 1.00 86.25 175 SER A CA 1
ATOM 1273 C C . SER A 1 175 ? 55.261 17.433 -32.586 1.00 86.25 175 SER A C 1
ATOM 1275 O O . SER A 1 175 ? 55.515 18.420 -33.277 1.00 86.25 175 SER A O 1
ATOM 1277 N N . VAL A 1 176 ? 56.185 16.820 -31.840 1.00 88.44 176 VAL A N 1
ATOM 1278 C CA . VAL A 1 176 ? 57.587 17.261 -31.757 1.00 88.44 176 VAL A CA 1
ATOM 1279 C C . VAL A 1 176 ? 58.305 17.106 -33.104 1.00 88.44 176 VAL A C 1
ATOM 1281 O O . VAL A 1 176 ? 59.102 17.962 -33.483 1.00 88.44 176 VAL A O 1
ATOM 1284 N N . ALA A 1 177 ? 58.013 16.048 -33.864 1.00 84.31 177 ALA A N 1
ATOM 1285 C CA . ALA A 1 177 ? 58.629 15.806 -35.171 1.00 84.31 177 ALA A CA 1
ATOM 1286 C C . ALA A 1 177 ? 58.063 16.692 -36.299 1.00 84.31 177 ALA A C 1
ATOM 1288 O O . ALA A 1 177 ? 58.769 17.020 -37.256 1.00 84.31 177 ALA A O 1
ATOM 1289 N N . VAL A 1 178 ? 56.792 17.086 -36.206 1.00 84.50 178 VAL A N 1
ATOM 1290 C CA . VAL A 1 178 ? 56.103 17.881 -37.234 1.00 84.50 178 VAL A CA 1
ATOM 1291 C C . VAL A 1 178 ? 56.431 19.372 -37.123 1.00 84.50 178 VAL A C 1
ATOM 1293 O O . VAL A 1 178 ? 56.373 20.079 -38.126 1.00 84.50 178 VAL A O 1
ATOM 1296 N N . GLU A 1 179 ? 56.835 19.868 -35.956 1.00 81.25 179 GLU A N 1
ATOM 1297 C CA . GLU A 1 179 ? 57.170 21.282 -35.745 1.00 81.25 179 GLU A CA 1
ATOM 1298 C C . GLU A 1 179 ? 58.387 21.755 -36.583 1.00 81.25 179 GLU A C 1
ATOM 1300 O O . GLU A 1 179 ? 58.246 22.731 -37.328 1.00 81.25 179 GLU A O 1
ATOM 1305 N N . PRO A 1 180 ? 59.510 21.011 -36.653 1.00 77.56 180 PRO A N 1
ATOM 1306 C CA . PRO A 1 180 ? 60.594 21.286 -37.601 1.00 77.56 180 PRO A CA 1
ATOM 1307 C C . PRO A 1 180 ? 60.176 21.187 -39.076 1.00 77.56 180 PRO A C 1
ATOM 1309 O O . PRO A 1 180 ? 60.639 21.972 -39.905 1.00 77.56 180 PRO A O 1
ATOM 1312 N N . LEU A 1 181 ? 59.298 20.237 -39.428 1.00 79.31 181 LEU A N 1
ATOM 1313 C CA . LEU A 1 181 ? 58.800 20.072 -40.801 1.00 79.31 181 LEU A CA 1
ATOM 1314 C C . LEU A 1 181 ? 57.873 21.223 -41.215 1.00 79.31 181 LEU A C 1
ATOM 1316 O O . LEU A 1 181 ? 57.916 21.663 -42.364 1.00 79.31 181 LEU A O 1
ATOM 1320 N N . ARG A 1 182 ? 57.072 21.743 -40.280 1.00 74.69 182 ARG A N 1
ATOM 1321 C CA . ARG A 1 182 ? 56.211 22.919 -40.460 1.00 74.69 182 ARG A CA 1
ATOM 1322 C C . ARG A 1 182 ? 57.046 24.179 -40.667 1.00 74.69 182 ARG A C 1
ATOM 1324 O O . ARG A 1 182 ? 56.779 24.933 -41.600 1.00 74.69 182 ARG A O 1
ATOM 1331 N N . ASP A 1 183 ? 58.089 24.370 -39.867 1.00 76.81 183 ASP A N 1
ATOM 1332 C CA . ASP A 1 183 ? 58.991 25.517 -39.993 1.00 76.81 183 ASP A CA 1
ATOM 1333 C C . ASP A 1 183 ? 59.834 25.452 -41.273 1.00 76.81 183 ASP A C 1
ATOM 1335 O O . ASP A 1 183 ? 60.049 26.471 -41.934 1.00 76.81 183 ASP A O 1
ATOM 1339 N N . PHE A 1 184 ? 60.258 24.252 -41.677 1.00 75.94 184 PHE A N 1
ATOM 1340 C CA . PHE A 1 184 ? 60.928 24.022 -42.956 1.00 75.94 184 PHE A CA 1
ATOM 1341 C C . PHE A 1 184 ? 59.996 24.292 -44.147 1.00 75.94 184 PHE A C 1
ATOM 1343 O O . PHE A 1 184 ? 60.397 24.959 -45.100 1.00 75.94 184 PHE A O 1
ATOM 1350 N N . ALA A 1 185 ? 58.734 23.858 -44.074 1.00 72.69 185 ALA A N 1
ATOM 1351 C CA . ALA A 1 185 ? 57.724 24.150 -45.091 1.00 72.69 185 ALA A CA 1
ATOM 1352 C C . ALA A 1 185 ? 57.404 25.655 -45.193 1.00 72.69 185 ALA A C 1
ATOM 1354 O O . ALA A 1 185 ? 57.212 26.161 -46.296 1.00 72.69 185 ALA A O 1
ATOM 1355 N N . MET A 1 186 ? 57.405 26.385 -44.071 1.00 69.88 186 MET A N 1
ATOM 1356 C CA . MET A 1 186 ? 57.193 27.842 -44.027 1.00 69.88 186 MET A CA 1
ATOM 1357 C C . MET A 1 186 ? 58.411 28.647 -44.521 1.00 69.88 186 MET A C 1
ATOM 1359 O O . MET A 1 186 ? 58.249 29.769 -44.999 1.00 69.88 186 MET A O 1
ATOM 1363 N N . ARG A 1 187 ? 59.628 28.087 -44.441 1.00 69.12 187 ARG A N 1
ATOM 1364 C CA . ARG A 1 187 ? 60.879 28.701 -44.935 1.00 69.12 187 ARG A CA 1
ATOM 1365 C C . ARG A 1 187 ? 61.242 28.341 -46.375 1.00 69.12 187 ARG A C 1
ATOM 1367 O O . ARG A 1 187 ? 62.182 28.928 -46.908 1.00 69.12 187 ARG A O 1
ATOM 1374 N N . MET A 1 188 ? 60.532 27.412 -47.013 1.00 63.09 188 MET A N 1
ATOM 1375 C CA . MET A 1 188 ? 60.798 27.017 -48.396 1.00 63.09 188 MET A CA 1
ATOM 1376 C C . MET A 1 188 ? 60.189 28.050 -49.369 1.00 63.09 188 MET A C 1
ATOM 1378 O O . MET A 1 188 ? 58.962 28.137 -49.483 1.00 63.09 188 MET A O 1
ATOM 1382 N N . PRO A 1 189 ? 60.989 28.849 -50.102 1.00 57.75 189 PRO A N 1
ATOM 1383 C CA . PRO A 1 189 ? 60.443 29.822 -51.034 1.00 57.75 189 PRO A CA 1
ATOM 1384 C C . PRO A 1 189 ? 59.959 29.089 -52.289 1.00 57.75 189 PRO A C 1
ATOM 1386 O O . PRO A 1 189 ? 60.750 28.485 -53.009 1.00 57.75 189 PRO A O 1
ATOM 1389 N N . GLY A 1 190 ? 58.659 29.176 -52.586 1.00 64.00 190 GLY A N 1
ATOM 1390 C CA . GLY A 1 190 ? 58.153 28.891 -53.932 1.00 64.00 190 GLY A CA 1
ATOM 1391 C C . GLY A 1 190 ? 57.359 27.601 -54.150 1.00 64.00 190 GLY A C 1
ATOM 1392 O O . GLY A 1 190 ? 57.190 27.220 -55.310 1.00 64.00 190 GLY A O 1
ATOM 1393 N N . MET A 1 191 ? 56.774 26.969 -53.123 1.00 56.88 191 MET A N 1
ATOM 1394 C CA . MET A 1 191 ? 55.674 26.021 -53.371 1.00 56.88 191 MET A CA 1
ATOM 1395 C C . MET A 1 191 ? 54.437 26.789 -53.849 1.00 56.88 191 MET A C 1
ATOM 1397 O O . MET A 1 191 ? 53.551 27.173 -53.087 1.00 56.88 191 MET A O 1
ATOM 1401 N N . LYS A 1 192 ? 54.400 27.046 -55.159 1.00 59.19 192 LYS A N 1
ATOM 1402 C CA . LYS A 1 192 ? 53.220 27.526 -55.872 1.00 59.19 192 LYS A CA 1
ATOM 1403 C C . LYS A 1 192 ? 52.078 26.565 -55.554 1.00 59.19 192 LYS A C 1
ATOM 1405 O O . LYS A 1 192 ? 52.120 25.404 -55.959 1.00 59.19 192 LYS A O 1
ATOM 1410 N N . ARG A 1 193 ? 51.063 27.054 -54.833 1.00 57.94 193 ARG A N 1
ATOM 1411 C CA . ARG A 1 193 ? 49.757 26.397 -54.726 1.00 57.94 193 ARG A CA 1
ATOM 1412 C C . ARG A 1 193 ? 49.330 26.019 -56.142 1.00 57.94 193 ARG A C 1
ATOM 1414 O O . ARG A 1 193 ? 49.113 26.894 -56.979 1.00 57.94 193 ARG A O 1
ATOM 1421 N N . ARG A 1 194 ? 49.289 24.721 -56.430 1.00 52.94 194 ARG A N 1
ATOM 1422 C CA . ARG A 1 194 ? 48.770 24.208 -57.696 1.00 52.94 194 ARG A CA 1
ATOM 1423 C C . ARG A 1 194 ? 47.290 24.615 -57.732 1.00 52.94 194 ARG A C 1
ATOM 1425 O O . ARG A 1 194 ? 46.583 24.291 -56.777 1.00 52.94 194 ARG A O 1
ATOM 1432 N N . PRO A 1 195 ? 46.823 25.380 -58.733 1.00 48.94 195 PRO A N 1
ATOM 1433 C CA . PRO A 1 195 ? 45.417 25.744 -58.798 1.00 48.94 195 PRO A CA 1
ATOM 1434 C C . PRO A 1 195 ? 44.597 24.459 -58.920 1.00 48.94 195 PRO A C 1
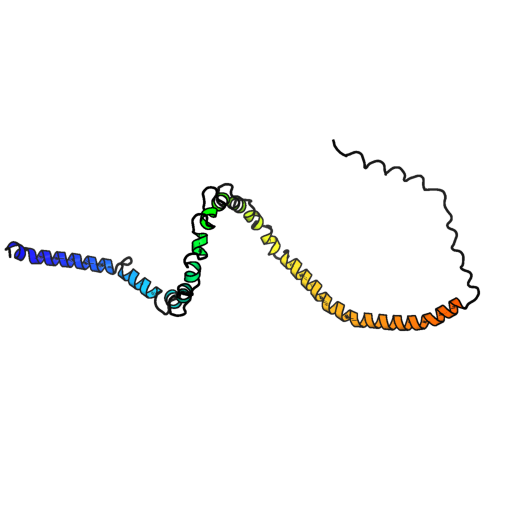ATOM 1436 O O . PRO A 1 195 ? 44.953 23.561 -59.688 1.00 48.94 195 PRO A O 1
ATOM 1439 N N . ALA A 1 196 ? 43.540 24.365 -58.114 1.00 60.75 196 ALA A N 1
ATOM 1440 C CA . ALA A 1 196 ? 42.568 23.285 -58.180 1.00 60.75 196 ALA A CA 1
ATOM 1441 C C . ALA A 1 196 ? 42.062 23.118 -59.627 1.00 60.75 196 ALA A C 1
ATOM 1443 O O . ALA A 1 196 ? 41.953 24.118 -60.350 1.00 60.75 196 ALA A O 1
ATOM 1444 N N . PRO A 1 197 ? 41.761 21.887 -60.076 1.00 56.19 197 PRO A N 1
ATOM 1445 C CA . PRO A 1 197 ? 41.152 21.687 -61.380 1.00 56.19 197 PRO A CA 1
ATOM 1446 C C . PRO A 1 197 ? 39.859 22.501 -61.444 1.00 56.19 197 PRO A C 1
ATOM 1448 O O . PRO A 1 197 ? 39.006 22.412 -60.562 1.00 56.19 197 PRO A O 1
ATOM 1451 N N . ARG A 1 198 ? 39.754 23.336 -62.483 1.00 51.62 198 ARG A N 1
ATOM 1452 C CA . ARG A 1 198 ? 38.536 24.069 -62.831 1.00 51.62 198 ARG A CA 1
ATOM 1453 C C . ARG A 1 198 ? 37.387 23.070 -62.853 1.00 51.62 198 ARG A C 1
ATOM 1455 O O . ARG A 1 198 ? 37.405 22.136 -63.653 1.00 51.62 198 ARG A O 1
ATOM 1462 N N . THR A 1 199 ? 36.391 23.285 -62.006 1.00 53.44 199 THR A N 1
ATOM 1463 C CA . THR A 1 199 ? 35.076 22.698 -62.210 1.00 53.44 199 THR A CA 1
ATOM 1464 C C . THR A 1 199 ? 34.604 23.148 -63.591 1.00 53.44 199 THR A C 1
ATOM 1466 O O . THR A 1 199 ? 34.470 24.341 -63.872 1.00 53.44 199 THR A O 1
ATOM 1469 N N . VAL A 1 200 ? 34.419 22.195 -64.503 1.00 51.97 200 VAL A N 1
ATOM 1470 C CA . VAL A 1 200 ? 33.594 22.437 -65.682 1.00 51.97 200 VAL A CA 1
ATOM 1471 C C . VAL A 1 200 ? 32.186 22.593 -65.135 1.00 51.97 200 VAL A C 1
ATOM 1473 O O . VAL A 1 200 ? 31.546 21.626 -64.735 1.00 51.97 200 VAL A O 1
ATOM 1476 N N . ARG A 1 201 ? 31.744 23.844 -65.045 1.00 51.53 201 ARG A N 1
ATOM 1477 C CA . ARG A 1 201 ? 30.342 24.198 -64.891 1.00 51.53 201 ARG A CA 1
ATOM 1478 C C . ARG A 1 201 ? 29.620 23.659 -66.128 1.00 51.53 201 ARG A C 1
ATOM 1480 O O . ARG A 1 201 ? 29.664 24.284 -67.184 1.00 51.53 201 ARG A O 1
ATOM 1487 N N . SER A 1 202 ? 29.026 22.472 -66.018 1.00 48.41 202 SER A N 1
ATOM 1488 C CA . SER A 1 202 ? 27.957 22.059 -66.923 1.00 48.41 202 SER A CA 1
ATOM 1489 C C . SER A 1 202 ? 26.748 22.922 -66.582 1.00 48.41 202 SER A C 1
ATOM 1491 O O . SER A 1 202 ? 26.036 22.676 -65.617 1.00 48.41 202 SER A O 1
ATOM 1493 N N . GLU A 1 203 ? 26.582 24.002 -67.336 1.00 55.62 203 GLU A N 1
ATOM 1494 C CA . GLU A 1 203 ? 25.384 24.842 -67.385 1.00 55.62 203 GLU A CA 1
ATOM 1495 C C . GLU A 1 203 ? 24.293 24.130 -68.206 1.00 55.62 203 GLU A C 1
ATOM 1497 O O . GLU A 1 203 ? 23.859 24.597 -69.256 1.00 55.62 203 GLU A O 1
ATOM 1502 N N . ARG A 1 204 ? 23.903 22.937 -67.760 1.00 53.47 204 ARG A N 1
ATOM 1503 C CA . ARG A 1 204 ? 22.726 22.189 -68.210 1.00 53.47 204 ARG A CA 1
ATOM 1504 C C . ARG A 1 204 ? 22.399 21.195 -67.099 1.00 53.47 204 ARG A C 1
ATOM 1506 O O . ARG A 1 204 ? 23.312 20.522 -66.630 1.00 53.47 204 ARG A O 1
ATOM 1513 N N . ASP A 1 205 ? 21.136 21.192 -66.683 1.00 47.75 205 ASP A N 1
ATOM 1514 C CA . ASP A 1 205 ? 20.524 20.359 -65.630 1.00 47.75 205 ASP A CA 1
ATOM 1515 C C . ASP A 1 205 ? 20.387 21.036 -64.249 1.00 47.75 205 ASP A C 1
ATOM 1517 O O . ASP A 1 205 ? 20.662 20.461 -63.203 1.00 47.75 205 ASP A O 1
ATOM 1521 N N . ILE A 1 206 ? 19.897 22.280 -64.244 1.00 46.16 206 ILE A N 1
ATOM 1522 C CA . ILE A 1 206 ? 19.034 22.812 -63.170 1.00 46.16 206 ILE A CA 1
ATOM 1523 C C . ILE A 1 206 ? 17.846 23.530 -63.814 1.00 46.16 206 ILE A C 1
ATOM 1525 O O . ILE A 1 206 ? 17.693 24.745 -63.745 1.00 46.16 206 ILE A O 1
ATOM 1529 N N . ALA A 1 207 ? 17.034 22.750 -64.517 1.00 48.66 207 ALA A N 1
ATOM 1530 C CA . ALA A 1 207 ? 15.695 23.134 -64.945 1.00 48.66 207 ALA A CA 1
ATOM 1531 C C . ALA A 1 207 ? 14.781 21.900 -64.911 1.00 48.66 207 ALA A C 1
ATOM 1533 O O . ALA A 1 207 ? 14.088 21.628 -65.877 1.00 48.66 207 ALA A O 1
ATOM 1534 N N . GLU A 1 208 ? 14.830 21.119 -63.827 1.00 54.16 208 GLU A N 1
ATOM 1535 C CA . GLU A 1 208 ? 13.862 20.039 -63.577 1.00 54.16 208 GLU A CA 1
ATOM 1536 C C . GLU A 1 208 ? 13.858 19.650 -62.088 1.00 54.16 208 GLU A C 1
ATOM 1538 O O . GLU A 1 208 ? 14.195 18.538 -61.705 1.00 54.16 208 GLU A O 1
ATOM 1543 N N . ALA A 1 209 ? 13.576 20.618 -61.211 1.00 45.19 209 ALA A N 1
ATOM 1544 C CA . ALA A 1 209 ? 13.247 20.356 -59.800 1.00 45.19 209 ALA A CA 1
ATOM 1545 C C . ALA A 1 209 ? 12.484 21.532 -59.156 1.00 45.19 209 ALA A C 1
ATOM 1547 O O . ALA A 1 209 ? 12.604 21.780 -57.960 1.00 45.19 209 ALA A O 1
ATOM 1548 N N . ALA A 1 210 ? 11.722 22.285 -59.955 1.00 47.53 210 ALA A N 1
ATOM 1549 C CA . ALA A 1 210 ? 10.846 23.357 -59.482 1.00 47.53 210 ALA A CA 1
ATOM 1550 C C . ALA A 1 210 ? 9.370 22.987 -59.697 1.00 47.53 210 ALA A C 1
ATOM 1552 O O . ALA A 1 210 ? 8.587 23.830 -60.114 1.00 47.53 210 ALA A O 1
ATOM 1553 N N . ASP A 1 211 ? 9.018 21.720 -59.450 1.00 50.88 211 ASP A N 1
ATOM 1554 C CA . ASP A 1 211 ? 7.637 21.236 -59.589 1.00 50.88 211 ASP A CA 1
ATOM 1555 C C . ASP A 1 211 ? 7.263 20.152 -58.555 1.00 50.88 211 ASP A C 1
ATOM 1557 O O . ASP A 1 211 ? 6.599 19.171 -58.866 1.00 50.88 211 ASP A O 1
ATOM 1561 N N . VAL A 1 212 ? 7.743 20.281 -57.307 1.00 47.84 212 VAL A N 1
ATOM 1562 C CA . VAL A 1 212 ? 7.243 19.468 -56.166 1.00 47.84 212 VAL A CA 1
ATOM 1563 C C . VAL A 1 212 ? 7.160 20.280 -54.856 1.00 47.84 212 VAL A C 1
ATOM 1565 O O . VAL A 1 212 ? 7.111 19.723 -53.766 1.00 47.84 212 VAL A O 1
ATOM 1568 N N . ALA A 1 213 ? 7.142 21.615 -54.926 1.00 43.69 213 ALA A N 1
ATOM 1569 C CA . ALA A 1 213 ? 7.019 22.486 -53.746 1.00 43.69 213 ALA A CA 1
ATOM 1570 C C . ALA A 1 213 ? 5.725 23.322 -53.743 1.00 43.69 213 ALA A C 1
ATOM 1572 O O . ALA A 1 213 ? 5.677 24.379 -53.125 1.00 43.69 213 ALA A O 1
ATOM 1573 N N . GLU A 1 214 ? 4.674 22.835 -54.408 1.00 49.94 214 GLU A N 1
ATOM 1574 C CA . GLU A 1 214 ? 3.335 23.441 -54.392 1.00 49.94 214 GLU A CA 1
ATOM 1575 C C . GLU A 1 214 ? 2.247 22.386 -54.121 1.00 49.94 214 GLU A C 1
ATOM 1577 O O . GLU A 1 214 ? 1.260 22.303 -54.834 1.00 49.94 214 GLU A O 1
ATOM 1582 N N . ILE A 1 215 ? 2.426 21.525 -53.109 1.00 48.34 215 ILE A N 1
ATOM 1583 C CA . ILE A 1 215 ? 1.323 20.708 -52.553 1.00 48.34 215 ILE A CA 1
ATOM 1584 C C . ILE A 1 215 ? 1.522 20.475 -51.042 1.00 48.34 215 ILE A C 1
ATOM 1586 O O . ILE A 1 215 ? 1.382 19.353 -50.583 1.00 48.34 215 ILE A O 1
ATOM 1590 N N . ILE A 1 216 ? 1.891 21.483 -50.243 1.00 50.28 216 ILE A N 1
ATOM 1591 C CA . ILE A 1 216 ? 1.662 21.460 -48.780 1.00 50.28 216 ILE A CA 1
ATOM 1592 C C . ILE A 1 216 ? 1.493 22.910 -48.301 1.00 50.28 216 ILE A C 1
ATOM 1594 O O . ILE A 1 216 ? 2.422 23.484 -47.754 1.00 50.28 216 ILE A O 1
ATOM 1598 N N . ASP A 1 217 ? 0.346 23.522 -48.599 1.00 46.75 217 ASP A N 1
ATOM 1599 C CA . ASP A 1 217 ? -0.276 24.566 -47.759 1.00 46.75 217 ASP A CA 1
ATOM 1600 C C . ASP A 1 217 ? -1.660 24.926 -48.323 1.00 46.75 217 ASP A C 1
ATOM 1602 O O . ASP A 1 217 ? -1.941 26.031 -48.781 1.00 46.75 217 ASP A O 1
ATOM 1606 N N . ALA A 1 218 ? -2.541 23.929 -48.326 1.00 52.03 218 ALA A N 1
ATOM 1607 C CA . ALA A 1 218 ? -3.974 24.127 -48.498 1.00 52.03 218 ALA A CA 1
ATOM 1608 C C . ALA A 1 218 ? -4.722 23.015 -47.759 1.00 52.03 218 ALA A C 1
ATOM 1610 O O . ALA A 1 218 ? -5.399 22.204 -48.376 1.00 52.03 218 ALA A O 1
ATOM 1611 N N . ASP A 1 219 ? -4.536 22.943 -46.440 1.00 48.97 219 ASP A N 1
ATOM 1612 C CA . ASP A 1 219 ? -5.538 22.330 -45.560 1.00 48.97 219 ASP A CA 1
ATOM 1613 C C . ASP A 1 219 ? -5.389 22.864 -44.124 1.00 48.97 219 ASP A C 1
ATOM 1615 O O . ASP A 1 219 ? -5.068 22.156 -43.173 1.00 48.97 219 ASP A O 1
ATOM 1619 N N . THR A 1 220 ? -5.563 24.182 -43.969 1.00 40.19 220 THR A N 1
ATOM 1620 C CA . THR A 1 220 ? -6.059 24.727 -42.698 1.00 40.19 220 THR A CA 1
ATOM 1621 C C . THR A 1 220 ? -7.564 24.842 -42.855 1.00 40.19 220 THR A C 1
ATOM 1623 O O . THR A 1 220 ? -8.070 25.732 -43.534 1.00 40.19 220 THR A O 1
ATOM 1626 N N . VAL A 1 221 ? -8.218 23.835 -42.293 1.00 47.34 221 VAL A N 1
ATOM 1627 C CA . VAL A 1 221 ? -9.658 23.644 -42.194 1.00 47.34 221 VAL A CA 1
ATOM 1628 C C . VAL A 1 221 ? -10.301 24.823 -41.458 1.00 47.34 221 VAL A C 1
ATOM 1630 O O . VAL A 1 221 ? -9.818 25.245 -40.404 1.00 47.34 221 VAL A O 1
ATOM 1633 N N . ASP A 1 222 ? -11.372 25.314 -42.077 1.00 45.62 222 ASP A N 1
ATOM 1634 C CA . ASP A 1 222 ? -12.465 26.121 -41.516 1.00 45.62 222 ASP A CA 1
ATOM 1635 C C . ASP A 1 222 ? -13.215 25.351 -40.409 1.00 45.62 222 ASP A C 1
ATOM 1637 O O . ASP A 1 222 ? -13.524 24.153 -40.630 1.00 45.62 222 ASP A O 1
#

Organism: NCBI:txid2799499

Secondary structure (DSSP, 8-state):
--HHHHHHHHHHHHHHHHHHHHHHHHHHSTTSHHHHHHHHHHHTSTTSHHHHHHSTTSHHHHHHSTTSHHHHHSSTTSHHHHHHSTTSHHHHHHSTTSHHHHHHSTTSHHHHHHSTTSHHHHHHSTT-HHHHHHSTT-HHHHHHHHHHHHHTHHHHHHHHHHHHHHHHHHHHHHHHHHHHHHHHHHH-TT---PPPPPP-----S-SS-SSSSSSSS-----

Sequence (222 aa):
MGLFDVITFPVRVAIAFGEASIGVAKLVDPDGPLRMANQVSTMTAADQPLGKAMAPGGVLDRLLAEDGIVARLSTPGGPLDRLMEPGGAVDRVTAPGGPLERLLSDDGALERVLAKGGVLDQLLAEQGLIQQLVEDGGIIERVTDSLERIARIGPVIESLDRPIKAVDESAQLLSVAVEPLRDFAMRMPGMKRRPAPRTVRSERDIAEAADVAEIIDADTVD

pLDDT: mean 81.77, std 14.16, range [40.19, 96.06]

Foldseek 3Di:
DDPVCVVCVVVVVVVVVVVVVVVVCQCPPPPHPVVVVVVVCVCLPCPHPNVQQCPVVHVVNQCPPCPHPVNQQPPVVHVVCQCPPCVHVVCQQPPVVHVVCQQPPCPHPVVQCVPCVHVVCQCPDDVHPVCQCPPDVHPVVVVVVVVVVVVVCVVVVVVCPVVVVVVVVVVVVVVVVVVVVVVVVVPDPDPPPDDDPDPPPPPDPPPPDPPPPPPPDPDPDD